Protein AF-A0A8C1SRR8-F1 (afdb_monomer)

InterPro domains:
  IPR006703 AIG1-type guanine nucleotide-binding (G) domain [PF04548] (73-236)
  IPR027417 P-loop containing nucleoside triphosphate hydrolase [G3DSA:3.40.50.300] (35-243)
  IPR027417 P-loop containing nucleoside triphosphate hydrolase [SSF52540] (76-225)
  IPR045058 GTPase GIMA/IAN/Toc [PTHR10903] (74-264)

Solvent-accessible surface area (backbone atoms only — not comparable to full-atom values): 18002 Å² total; per-residue (Å²): 142,79,86,82,81,81,77,79,82,74,79,97,74,78,90,82,69,62,79,73,54,57,60,53,52,46,66,52,58,58,76,72,81,83,83,87,82,80,93,55,58,76,48,32,34,34,40,38,42,43,62,70,94,43,54,56,60,28,37,77,62,74,41,88,85,74,66,64,51,74,62,88,76,23,34,44,31,72,46,74,59,93,69,28,40,40,37,40,27,41,36,60,38,57,91,81,44,55,79,90,43,50,62,58,49,53,56,48,40,46,47,75,34,65,97,24,22,39,36,34,38,42,33,43,70,42,75,48,58,84,54,76,64,55,60,66,58,40,54,49,52,47,50,62,49,54,72,36,33,82,70,50,33,77,34,34,34,42,31,40,42,33,39,81,83,49,42,72,67,40,53,50,49,41,56,60,60,35,40,69,58,29,59,65,27,71,64,42,62,49,77,51,59,75,57,96,83,58,64,66,70,57,62,35,46,55,55,51,51,52,53,49,50,49,26,59,76,50,72,68,50,54,55,74,49,49,68,58,54,56,57,46,53,56,51,50,51,55,49,50,54,54,51,52,51,48,63,68,59,74,75,73,88,68,78,82,84,77,79,79,86,78,84,86,88,82,79,88,82,90,86,89,86,86,86,89,82,89,81,91,82,86,90,81,85,82,87,83,88,84,88,134

Nearest PDB structures (foldseek):
  4m9q-assembly3_C  TM=5.580E-01  e=2.739E-06  Chlamydomonas reinhardtii
  3bb4-assembly1_A  TM=6.182E-01  e=1.165E-05  Arabidopsis thaliana
  4dcu-assembly1_A  TM=4.903E-01  e=2.712E-05  Bacillus subtilis
  1rrf-assembly1_A  TM=4.442E-01  e=1.674E-05  Rattus norvegicus
  4bmx-assembly1_B  TM=3.168E-01  e=2.380E-04  Helicobacter pylori 26695

pLDDT: mean 71.38, std 23.61, range [26.92, 97.69]

Organism: Cyprinus carpio (NCBI:txid7962)

Foldseek 3Di:
DDDDDDDDCDDPDPPPDDDVVVLVVLLVLQPPPPDDDDDAAEAEEEEAAACPPCLVVCLQQVHPPWDWDDDPQKTWTWHADPRHIYIYIYQHHPVPDDPVCLLVRVLNSQSVGPPGGLAYEYEDEDEDQPDQAPLVVLVVSVVSQVSFPLVNLLRYEYEYEYEPPHDPVNVVNNLVSNVVSCVSNVNHYDYHYPDPPDDSVVSSVVVVVSNVVSCVSVVNDHDDGPVSVVVVVVVVVVVVVVVVVCVVVVPPPDPDPPDPDDDDDDDDDDDDDDDDDDDDDDDDDDDDDDDD

Radius of gyration: 34.7 Å; Cα contacts (8 Å, |Δi|>4): 342; chains: 1; bounding box: 96×64×94 Å

Structure (mmCIF, N/CA/C/O backbone):
data_AF-A0A8C1SRR8-F1
#
_entry.id   AF-A0A8C1SRR8-F1
#
loop_
_atom_site.group_PDB
_atom_site.id
_atom_site.type_symbol
_atom_site.label_atom_id
_atom_site.label_alt_id
_atom_site.label_comp_id
_atom_site.label_asym_id
_atom_site.label_entity_id
_atom_site.label_seq_id
_atom_site.pdbx_PDB_ins_code
_atom_site.Cartn_x
_atom_site.Cartn_y
_atom_site.Cartn_z
_atom_site.occupancy
_atom_site.B_iso_or_equiv
_atom_site.auth_seq_id
_atom_site.auth_comp_id
_atom_site.auth_asym_id
_atom_site.auth_atom_id
_atom_site.pdbx_PDB_model_num
ATOM 1 N N . MET A 1 1 ? 10.958 -47.713 1.478 1.00 36.78 1 MET A N 1
ATOM 2 C CA . MET A 1 1 ? 11.525 -46.644 0.619 1.00 36.78 1 MET A CA 1
ATOM 3 C C . MET A 1 1 ? 10.638 -45.409 0.756 1.00 36.78 1 MET A C 1
ATOM 5 O O . MET A 1 1 ? 9.434 -45.584 0.890 1.00 36.78 1 MET A O 1
ATOM 9 N N . LYS A 1 2 ? 11.201 -44.195 0.781 1.00 27.55 2 LYS A N 1
ATOM 10 C CA . LYS A 1 2 ? 10.467 -42.912 0.759 1.00 27.55 2 LYS A CA 1
ATOM 11 C C . LYS A 1 2 ? 11.146 -42.000 -0.278 1.00 27.55 2 LYS A C 1
ATOM 13 O O . LYS A 1 2 ? 12.364 -42.109 -0.400 1.00 27.55 2 LYS A O 1
ATOM 18 N N . PRO A 1 3 ? 10.412 -41.153 -1.022 1.00 35.09 3 PRO A N 1
ATOM 19 C CA . PRO A 1 3 ? 11.016 -40.262 -2.008 1.00 35.09 3 PRO A CA 1
ATOM 20 C C . PRO A 1 3 ? 11.815 -39.142 -1.331 1.00 35.09 3 PRO A C 1
ATOM 22 O O . PRO A 1 3 ? 11.408 -38.599 -0.303 1.00 35.09 3 PRO A O 1
ATOM 25 N N . GLU A 1 4 ? 12.954 -38.801 -1.923 1.00 30.80 4 GLU A N 1
ATOM 26 C CA . GLU A 1 4 ? 13.877 -37.786 -1.424 1.00 30.80 4 GLU A CA 1
ATOM 27 C C . GLU A 1 4 ? 13.478 -36.404 -1.962 1.00 30.80 4 GLU A C 1
ATOM 29 O O . GLU A 1 4 ? 13.614 -36.111 -3.150 1.00 30.80 4 GLU A O 1
ATOM 34 N N . ALA A 1 5 ? 12.924 -35.553 -1.094 1.00 33.19 5 ALA A N 1
ATOM 35 C CA . ALA A 1 5 ? 12.440 -34.234 -1.490 1.00 33.19 5 ALA A CA 1
ATOM 36 C C . ALA A 1 5 ? 13.612 -33.285 -1.798 1.00 33.19 5 ALA A C 1
ATOM 38 O O . ALA A 1 5 ? 14.323 -32.836 -0.895 1.00 33.19 5 ALA A O 1
ATOM 39 N N . GLN A 1 6 ? 13.795 -32.950 -3.078 1.00 31.66 6 GLN A N 1
ATOM 40 C CA . GLN A 1 6 ? 14.830 -32.021 -3.534 1.00 31.66 6 GLN A CA 1
ATOM 41 C C . GLN A 1 6 ? 14.622 -30.627 -2.923 1.00 31.66 6 GLN A C 1
ATOM 43 O O . GLN A 1 6 ? 13.792 -29.844 -3.383 1.00 31.66 6 GLN A O 1
ATOM 48 N N . ARG A 1 7 ? 15.422 -30.284 -1.906 1.00 32.59 7 ARG A N 1
ATOM 49 C CA . ARG A 1 7 ? 15.512 -28.912 -1.387 1.00 32.59 7 ARG A CA 1
ATOM 50 C C . ARG A 1 7 ? 16.041 -27.985 -2.482 1.00 32.59 7 ARG A C 1
ATOM 52 O O . ARG A 1 7 ? 17.232 -28.010 -2.800 1.00 32.59 7 ARG A O 1
ATOM 59 N N . SER A 1 8 ? 15.171 -27.134 -3.017 1.00 31.86 8 SER A N 1
ATOM 60 C CA . SER A 1 8 ? 15.536 -26.041 -3.917 1.00 31.86 8 SER A CA 1
ATOM 61 C C . SER A 1 8 ? 16.489 -25.072 -3.210 1.00 31.86 8 SER A C 1
ATOM 63 O O . SER A 1 8 ? 16.074 -24.294 -2.351 1.00 31.86 8 SER A O 1
ATOM 65 N N . LYS A 1 9 ? 17.778 -25.115 -3.567 1.00 36.78 9 LYS A N 1
ATOM 66 C CA . LYS A 1 9 ? 18.811 -24.199 -3.057 1.00 36.78 9 LYS A CA 1
ATOM 67 C C . LYS A 1 9 ? 18.659 -22.800 -3.673 1.00 36.78 9 LYS A C 1
ATOM 69 O O . LYS A 1 9 ? 19.465 -22.397 -4.509 1.00 36.78 9 LYS A O 1
ATOM 74 N N . LEU A 1 10 ? 17.630 -22.062 -3.262 1.00 36.69 10 LEU A N 1
ATOM 75 C CA . LEU A 1 10 ? 17.565 -20.616 -3.485 1.00 36.69 10 LEU A CA 1
ATOM 76 C C . LEU A 1 10 ? 18.678 -19.932 -2.671 1.00 36.69 10 LEU A C 1
ATOM 78 O O . LEU A 1 10 ? 19.021 -20.359 -1.567 1.00 36.69 10 LEU A O 1
ATOM 82 N N . CYS A 1 11 ? 19.345 -18.953 -3.283 1.00 30.70 11 CYS A N 1
ATOM 83 C CA . CYS A 1 11 ? 20.688 -18.552 -2.869 1.00 30.70 11 CYS A CA 1
ATOM 84 C C . CYS A 1 11 ? 20.672 -17.509 -1.742 1.00 30.70 11 CYS A C 1
ATOM 86 O O . CYS A 1 11 ? 20.319 -16.351 -1.960 1.00 30.70 11 CYS A O 1
ATOM 88 N N . VAL A 1 12 ? 21.138 -17.897 -0.552 1.00 37.38 12 VAL A N 1
ATOM 89 C CA . VAL A 1 12 ? 21.273 -17.015 0.622 1.00 37.38 12 VAL A CA 1
ATOM 90 C C . VAL A 1 12 ? 22.535 -16.139 0.500 1.00 37.38 12 VAL A C 1
ATOM 92 O O . VAL A 1 12 ? 23.473 -16.264 1.280 1.00 37.38 12 VAL A O 1
ATOM 95 N N . SER A 1 13 ? 22.601 -15.282 -0.528 1.00 36.16 13 SER A N 1
ATOM 96 C CA . SER A 1 13 ? 23.763 -14.410 -0.781 1.00 36.16 13 SER A CA 1
ATOM 97 C C . SER A 1 13 ? 23.399 -13.072 -1.446 1.00 36.16 13 SER A C 1
ATOM 99 O O . SER A 1 13 ? 23.768 -12.781 -2.582 1.00 36.16 13 SER A O 1
ATOM 101 N N . CYS A 1 14 ? 22.677 -12.217 -0.713 1.00 36.03 14 CYS A N 1
ATOM 102 C CA . CYS A 1 14 ? 22.443 -10.817 -1.106 1.00 36.03 14 CYS A CA 1
ATOM 103 C C . CYS A 1 14 ? 23.304 -9.796 -0.335 1.00 36.03 14 CYS A C 1
ATOM 105 O O . CYS A 1 14 ? 23.347 -8.632 -0.719 1.00 36.03 14 CYS A O 1
ATOM 107 N N . TYR A 1 15 ? 24.009 -10.208 0.725 1.00 37.16 15 TYR A N 1
ATOM 108 C CA . TYR A 1 15 ? 24.672 -9.293 1.670 1.00 37.16 15 TYR A CA 1
ATOM 109 C C . TYR A 1 15 ? 26.061 -8.770 1.248 1.00 37.16 15 TYR A C 1
ATOM 111 O O . TYR A 1 15 ? 26.638 -7.959 1.968 1.00 37.16 15 TYR A O 1
ATOM 119 N N . GLN A 1 16 ? 26.611 -9.208 0.108 1.00 37.12 16 GLN A N 1
ATOM 120 C CA . GLN A 1 16 ? 27.994 -8.894 -0.305 1.00 37.12 16 GLN A CA 1
ATOM 121 C C . GLN A 1 16 ? 28.139 -8.287 -1.717 1.00 37.12 16 GLN A C 1
ATOM 123 O O . GLN A 1 16 ? 29.260 -8.065 -2.169 1.00 37.12 16 GLN A O 1
ATOM 128 N N . PHE A 1 17 ? 27.043 -7.979 -2.421 1.00 32.16 17 PHE A N 1
ATOM 129 C CA . PHE A 1 17 ? 27.110 -7.430 -3.785 1.00 32.16 17 PHE A CA 1
ATOM 130 C C . PHE A 1 17 ? 27.047 -5.887 -3.835 1.00 32.16 17 PHE A C 1
ATOM 132 O O . PHE A 1 17 ? 26.262 -5.275 -3.107 1.00 32.16 17 PHE A O 1
ATOM 139 N N . PRO A 1 18 ? 27.833 -5.225 -4.713 1.00 35.81 18 PRO A N 1
ATOM 140 C CA . PRO A 1 18 ? 27.839 -3.769 -4.842 1.00 35.81 18 PRO A CA 1
ATOM 141 C C . PRO A 1 18 ? 26.539 -3.223 -5.454 1.00 35.81 18 PRO A C 1
ATOM 143 O O . PRO A 1 18 ? 25.880 -3.871 -6.267 1.00 35.81 18 PRO A O 1
ATOM 146 N N . ARG A 1 19 ? 26.205 -1.977 -5.088 1.00 44.84 19 ARG A N 1
ATOM 147 C CA . ARG A 1 19 ? 24.854 -1.374 -5.155 1.00 44.84 19 ARG A CA 1
ATOM 148 C C . ARG A 1 19 ? 24.089 -1.567 -6.479 1.00 44.84 19 ARG A C 1
ATOM 150 O O . ARG A 1 19 ? 22.895 -1.836 -6.438 1.00 44.84 19 ARG A O 1
ATOM 157 N N . ARG A 1 20 ? 24.753 -1.508 -7.644 1.00 38.59 20 ARG A N 1
ATOM 158 C CA . ARG A 1 20 ? 24.097 -1.694 -8.961 1.00 38.59 20 ARG A CA 1
ATOM 159 C C . ARG A 1 20 ? 23.556 -3.114 -9.193 1.00 38.59 20 ARG A C 1
ATOM 161 O O . ARG A 1 20 ? 22.518 -3.269 -9.829 1.00 38.59 20 ARG A O 1
ATOM 168 N N . ALA A 1 21 ? 24.216 -4.142 -8.659 1.00 38.69 21 ALA A N 1
ATOM 169 C CA . ALA A 1 21 ? 23.858 -5.539 -8.917 1.00 38.69 21 ALA A CA 1
ATOM 170 C C . ALA A 1 21 ? 22.545 -5.970 -8.236 1.00 38.69 21 ALA A C 1
ATOM 172 O O . ALA A 1 21 ? 21.897 -6.909 -8.694 1.00 38.69 21 ALA A O 1
ATOM 173 N N . CYS A 1 22 ? 22.120 -5.286 -7.167 1.00 38.81 22 CYS A N 1
ATOM 174 C CA . CYS A 1 22 ? 20.892 -5.635 -6.450 1.00 38.81 22 CYS A CA 1
ATOM 175 C C . CYS A 1 22 ? 19.631 -5.343 -7.289 1.00 38.81 22 CYS A C 1
ATOM 177 O O . CYS A 1 22 ? 18.713 -6.162 -7.335 1.00 38.81 22 CYS A O 1
ATOM 179 N N . CYS A 1 23 ? 19.627 -4.229 -8.030 1.00 38.88 23 CYS A N 1
ATOM 180 C CA . CYS A 1 23 ? 18.545 -3.875 -8.952 1.00 38.88 23 CYS A CA 1
ATOM 181 C C . CYS A 1 23 ? 18.482 -4.838 -10.151 1.00 38.88 23 CYS A C 1
ATOM 183 O O . CYS A 1 23 ? 17.399 -5.278 -10.535 1.00 38.88 23 CYS A O 1
ATOM 185 N N . GLU A 1 24 ? 19.634 -5.243 -10.703 1.00 37.22 24 GLU A N 1
ATOM 186 C CA . GLU A 1 24 ? 19.676 -6.265 -11.758 1.00 37.22 24 GLU A CA 1
ATOM 187 C C . GLU A 1 24 ? 19.231 -7.653 -11.274 1.00 37.22 24 GLU A C 1
ATOM 189 O O . GLU A 1 24 ? 18.598 -8.382 -12.035 1.00 37.22 24 GLU A O 1
ATOM 194 N N . ALA A 1 25 ? 19.538 -8.035 -10.030 1.00 38.75 25 ALA A N 1
ATOM 195 C CA . ALA A 1 25 ? 19.113 -9.313 -9.459 1.00 38.75 25 ALA A CA 1
ATOM 196 C C . ALA A 1 25 ? 17.584 -9.381 -9.286 1.00 38.75 25 ALA A C 1
ATOM 198 O O . ALA A 1 25 ? 16.956 -10.350 -9.724 1.00 38.75 25 ALA A O 1
ATOM 199 N N . ALA A 1 26 ? 16.969 -8.322 -8.745 1.00 42.19 26 ALA A N 1
ATOM 200 C CA . ALA A 1 26 ? 15.512 -8.196 -8.683 1.00 42.19 26 ALA A CA 1
ATOM 201 C C . ALA A 1 26 ? 14.888 -8.272 -10.092 1.00 42.19 26 ALA A C 1
ATOM 203 O O . ALA A 1 26 ? 14.015 -9.101 -10.348 1.00 42.19 26 ALA A O 1
ATOM 204 N N . ALA A 1 27 ? 15.431 -7.513 -11.052 1.00 38.41 27 ALA A N 1
ATOM 205 C CA . ALA A 1 27 ? 14.965 -7.507 -12.441 1.00 38.41 27 ALA A CA 1
ATOM 206 C C . ALA A 1 27 ? 15.219 -8.819 -13.220 1.00 38.41 27 ALA A C 1
ATOM 208 O O . ALA A 1 27 ? 14.603 -9.032 -14.265 1.00 38.41 27 ALA A O 1
ATOM 209 N N . ARG A 1 28 ? 16.110 -9.706 -12.750 1.00 38.66 28 ARG A N 1
ATOM 210 C CA . ARG A 1 28 ? 16.321 -11.053 -13.322 1.00 38.66 28 ARG A CA 1
ATOM 211 C C . ARG A 1 28 ? 15.287 -12.068 -12.831 1.00 38.66 28 ARG A C 1
ATOM 213 O O . ARG A 1 28 ? 14.903 -12.942 -13.604 1.00 38.66 28 ARG A O 1
ATOM 220 N N . THR A 1 29 ? 14.787 -11.922 -11.604 1.00 39.41 29 THR A N 1
ATOM 221 C CA . THR A 1 29 ? 13.766 -12.821 -11.022 1.00 39.41 29 THR A CA 1
ATOM 222 C C . THR A 1 29 ? 12.458 -12.806 -11.826 1.00 39.41 29 THR A C 1
ATOM 224 O O . THR A 1 29 ? 11.821 -13.845 -11.991 1.00 39.41 29 THR A O 1
ATOM 227 N N . VAL A 1 30 ? 12.120 -11.664 -12.438 1.00 42.12 30 VAL A N 1
ATOM 228 C CA . VAL A 1 30 ? 10.920 -11.477 -13.280 1.00 42.12 30 VAL A CA 1
ATOM 229 C C . VAL A 1 30 ? 10.845 -12.450 -14.475 1.00 42.12 30 VAL A C 1
ATOM 231 O O . VAL A 1 30 ? 9.760 -12.703 -14.990 1.00 42.12 30 VAL A O 1
ATOM 234 N N . ILE A 1 31 ? 11.968 -13.028 -14.920 1.00 38.06 31 ILE A N 1
ATOM 235 C CA . ILE A 1 31 ? 12.037 -13.839 -16.150 1.00 38.06 31 ILE A CA 1
ATOM 236 C C . ILE A 1 31 ? 11.660 -15.322 -15.924 1.00 38.06 31 ILE A C 1
ATOM 238 O O . ILE A 1 31 ? 11.300 -16.006 -16.878 1.00 38.06 31 ILE A O 1
ATOM 242 N N . MET A 1 32 ? 11.691 -15.833 -14.685 1.00 35.09 32 MET A N 1
ATOM 243 C CA . MET A 1 32 ? 11.557 -17.280 -14.402 1.00 35.09 32 MET A CA 1
ATOM 244 C C . MET A 1 32 ? 10.206 -17.728 -13.807 1.00 35.09 32 MET A C 1
ATOM 246 O O . MET A 1 32 ? 10.029 -18.904 -13.496 1.00 35.09 32 MET A O 1
ATOM 250 N N . ALA A 1 33 ? 9.221 -16.835 -13.682 1.00 40.72 33 ALA A N 1
ATOM 251 C CA . ALA A 1 33 ? 7.927 -17.124 -13.048 1.00 40.72 33 ALA A CA 1
ATOM 252 C C . ALA A 1 33 ? 6.844 -17.654 -14.022 1.00 40.72 33 ALA A C 1
ATOM 254 O O . ALA A 1 33 ? 5.719 -17.163 -14.030 1.00 40.72 33 ALA A O 1
ATOM 255 N N . THR A 1 34 ? 7.160 -18.649 -14.864 1.00 43.00 34 THR A N 1
ATOM 256 C CA . THR A 1 34 ? 6.203 -19.236 -15.837 1.00 43.00 34 THR A CA 1
ATOM 257 C C . THR A 1 34 ? 6.122 -20.769 -15.793 1.00 43.00 34 THR A C 1
ATOM 259 O O . THR A 1 34 ? 6.180 -21.435 -16.826 1.00 43.00 34 THR A O 1
ATOM 262 N N . LYS A 1 35 ? 5.950 -21.349 -14.591 1.00 47.88 35 LYS A N 1
ATOM 263 C CA . LYS A 1 35 ? 5.413 -22.718 -14.409 1.00 47.88 35 LYS A CA 1
ATOM 264 C C . LYS A 1 35 ? 4.972 -23.019 -12.966 1.00 47.88 35 LYS A C 1
ATOM 266 O O . LYS A 1 35 ? 5.763 -23.454 -12.136 1.00 47.88 35 LYS A O 1
ATOM 271 N N . SER A 1 36 ? 3.675 -22.886 -12.714 1.00 37.78 36 SER A N 1
ATOM 272 C CA . SER A 1 36 ? 2.920 -23.703 -11.752 1.00 37.78 36 SER A CA 1
ATOM 273 C C . SER A 1 36 ? 1.525 -23.970 -12.339 1.00 37.78 36 SER A C 1
ATOM 275 O O . SER A 1 36 ? 1.129 -23.330 -13.315 1.00 37.78 36 SER A O 1
ATOM 277 N N . SER A 1 37 ? 0.833 -24.999 -11.851 1.00 39.47 37 SER A N 1
ATOM 278 C CA . SER A 1 37 ? -0.281 -25.640 -12.560 1.00 39.47 37 SER A CA 1
ATOM 279 C C . SER A 1 37 ? -1.664 -25.381 -11.952 1.00 39.47 37 SER A C 1
ATOM 281 O O . SER A 1 37 ? -1.795 -25.188 -10.751 1.00 39.47 37 SER A O 1
ATOM 283 N N . GLN A 1 38 ? -2.686 -25.518 -12.807 1.00 39.47 38 GLN A N 1
ATOM 284 C CA . GLN A 1 38 ? -4.101 -25.773 -12.483 1.00 39.47 38 GLN A CA 1
ATOM 285 C C . GLN A 1 38 ? -4.891 -24.681 -11.730 1.00 39.47 38 GLN A C 1
ATOM 287 O O . GLN A 1 38 ? -4.935 -24.628 -10.508 1.00 39.47 38 GLN A O 1
ATOM 292 N N . GLY A 1 39 ? -5.697 -23.942 -12.501 1.00 40.47 39 GLY A N 1
ATOM 293 C CA . GLY A 1 39 ? -7.091 -23.613 -12.157 1.00 40.47 39 GLY A CA 1
ATOM 294 C C . GLY A 1 39 ? -7.363 -22.482 -11.160 1.00 40.47 39 GLY A C 1
ATOM 295 O O . GLY A 1 39 ? -8.374 -21.799 -11.309 1.00 40.47 39 GLY A O 1
ATOM 296 N N . GLY A 1 40 ? -6.496 -22.258 -10.175 1.00 53.94 40 GLY A N 1
ATOM 297 C CA . GLY A 1 40 ? -6.669 -21.185 -9.195 1.00 53.94 40 GLY A CA 1
ATOM 298 C C . GLY A 1 40 ? -6.471 -19.797 -9.811 1.00 53.94 40 GLY A C 1
ATOM 299 O O . GLY A 1 40 ? -5.553 -19.585 -10.604 1.00 53.94 40 GLY A O 1
ATOM 300 N N . SER A 1 41 ? -7.293 -18.824 -9.407 1.00 83.00 41 SER A N 1
ATOM 301 C CA . SER A 1 41 ? -6.943 -17.414 -9.614 1.00 83.00 41 SER A CA 1
ATOM 302 C C . SER A 1 41 ? -5.957 -16.969 -8.531 1.00 83.00 41 SER A C 1
ATOM 304 O O . SER A 1 41 ? -6.077 -17.361 -7.368 1.00 83.00 41 SER A O 1
ATOM 306 N N . GLU A 1 42 ? -4.964 -16.164 -8.906 1.00 90.19 42 GLU A N 1
ATOM 307 C CA . GLU A 1 42 ? -3.995 -15.602 -7.964 1.00 90.19 42 GLU A CA 1
ATOM 308 C C . GLU A 1 42 ? -4.273 -14.114 -7.745 1.00 90.19 42 GLU A C 1
ATOM 310 O O . GLU A 1 42 ? -4.445 -13.354 -8.696 1.00 90.19 42 GLU A O 1
ATOM 315 N N . LEU A 1 43 ? -4.269 -13.686 -6.486 1.00 93.31 43 LEU A N 1
ATOM 316 C CA . LEU A 1 43 ? -4.202 -12.288 -6.084 1.00 93.31 43 LEU A CA 1
ATOM 317 C C . LEU A 1 43 ? -2.793 -11.991 -5.550 1.00 93.31 43 L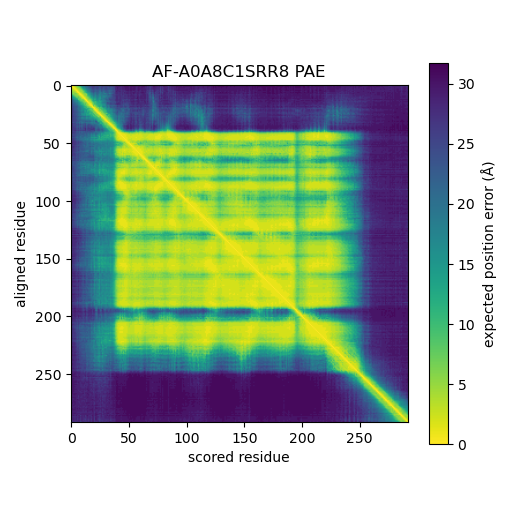EU A C 1
ATOM 319 O O . LEU A 1 43 ? -2.180 -12.810 -4.865 1.00 93.31 43 LEU A O 1
ATOM 323 N N . ARG A 1 44 ? -2.269 -10.813 -5.889 1.00 95.31 44 ARG A N 1
ATOM 324 C CA . ARG A 1 44 ? -0.920 -10.351 -5.549 1.00 95.31 44 ARG A CA 1
ATOM 325 C C . ARG A 1 44 ? -1.029 -8.899 -5.115 1.00 95.31 44 ARG A C 1
ATOM 327 O O . ARG A 1 44 ? -1.533 -8.081 -5.886 1.00 95.31 44 ARG A O 1
ATOM 334 N N . ILE A 1 45 ? -0.606 -8.621 -3.891 1.00 95.75 45 ILE A N 1
ATOM 335 C CA . ILE A 1 45 ? -0.775 -7.340 -3.205 1.00 95.75 45 ILE A CA 1
ATOM 336 C C . ILE A 1 45 ? 0.586 -6.888 -2.676 1.00 95.75 45 ILE A C 1
ATOM 338 O O . ILE A 1 45 ? 1.343 -7.708 -2.157 1.00 95.75 45 ILE A O 1
ATOM 342 N N . VAL A 1 46 ? 0.872 -5.590 -2.759 1.00 94.81 46 VAL A N 1
ATOM 343 C CA . VAL A 1 46 ? 1.969 -4.953 -2.012 1.00 94.81 46 VAL A CA 1
ATOM 344 C C . VAL A 1 46 ? 1.371 -4.018 -0.963 1.00 94.81 46 VAL A C 1
ATOM 346 O O . VAL A 1 46 ? 0.516 -3.196 -1.287 1.00 94.81 46 VAL A O 1
ATOM 349 N N . ILE A 1 47 ? 1.827 -4.131 0.281 1.00 94.75 47 ILE A N 1
ATOM 350 C CA . ILE A 1 47 ? 1.520 -3.196 1.369 1.00 94.75 47 ILE A CA 1
ATOM 351 C C . ILE A 1 47 ? 2.658 -2.177 1.464 1.00 94.75 47 ILE A C 1
ATOM 353 O O . ILE A 1 47 ? 3.830 -2.553 1.461 1.00 94.75 47 ILE A O 1
ATOM 357 N N . LEU A 1 48 ? 2.295 -0.895 1.508 1.00 92.69 48 LEU A N 1
ATOM 358 C CA . LEU A 1 48 ? 3.162 0.284 1.559 1.00 92.69 48 LEU A CA 1
ATOM 359 C C . LEU A 1 48 ? 2.743 1.192 2.724 1.00 92.69 48 LEU A C 1
ATOM 361 O O . LEU A 1 48 ? 1.631 1.072 3.229 1.00 92.69 48 LEU A O 1
ATOM 365 N N . GLY A 1 49 ? 3.599 2.131 3.130 1.00 87.31 49 GLY A N 1
ATOM 366 C CA . GLY A 1 49 ? 3.394 2.884 4.372 1.00 87.31 49 GLY A CA 1
ATOM 367 C C . GLY A 1 49 ? 3.880 2.074 5.575 1.00 87.31 49 GLY A C 1
ATOM 368 O O . GLY A 1 49 ? 4.923 1.433 5.479 1.00 87.31 49 GLY A O 1
ATOM 369 N N . ASN A 1 50 ? 3.164 2.116 6.700 1.00 82.31 50 ASN A N 1
ATOM 370 C CA . ASN A 1 50 ? 3.578 1.483 7.960 1.00 82.31 50 ASN A CA 1
ATOM 371 C C . ASN A 1 50 ? 2.453 0.590 8.525 1.00 82.31 50 ASN A C 1
ATOM 373 O O . ASN A 1 50 ? 1.551 1.079 9.204 1.00 82.31 50 ASN A O 1
ATOM 377 N N . ASP A 1 51 ? 2.500 -0.715 8.229 1.00 80.31 51 ASP A N 1
ATOM 378 C CA . ASP A 1 51 ? 1.574 -1.720 8.779 1.00 80.31 51 ASP A CA 1
ATOM 379 C C . ASP A 1 51 ? 2.062 -2.236 10.143 1.00 80.31 51 ASP A C 1
ATOM 381 O O . ASP A 1 51 ? 2.694 -3.289 10.261 1.00 80.31 51 ASP A O 1
ATOM 385 N N . GLU A 1 52 ? 1.816 -1.456 11.195 1.00 75.12 52 GLU A N 1
ATOM 386 C CA . GLU A 1 52 ? 2.264 -1.809 12.542 1.00 75.12 52 GLU A CA 1
ATOM 387 C C . GLU A 1 52 ? 1.612 -3.107 13.035 1.00 75.12 52 GLU A C 1
ATOM 389 O O . GLU A 1 52 ? 0.406 -3.311 12.923 1.00 75.12 52 GLU A O 1
ATOM 394 N N . GLU A 1 53 ? 2.436 -4.007 13.580 1.00 74.06 53 GLU A N 1
ATOM 395 C CA . GLU A 1 53 ? 2.040 -5.349 14.036 1.00 74.06 53 GLU A CA 1
ATOM 396 C C . GLU A 1 53 ? 1.400 -6.239 12.950 1.00 74.06 53 GLU A C 1
ATOM 398 O O . GLU A 1 53 ? 0.723 -7.222 13.278 1.00 74.06 53 GLU A O 1
ATOM 403 N N . ASN A 1 54 ? 1.625 -5.929 11.666 1.00 80.06 54 ASN A N 1
ATOM 404 C CA . ASN A 1 54 ? 1.106 -6.672 10.515 1.00 80.06 54 ASN A CA 1
ATOM 405 C C . ASN A 1 54 ? -0.443 -6.712 10.484 1.00 80.06 54 ASN A C 1
ATOM 407 O O . ASN A 1 54 ? -1.032 -7.712 10.057 1.00 80.06 54 ASN A O 1
ATOM 411 N N . LYS A 1 55 ? -1.120 -5.669 10.993 1.00 81.75 55 LYS A N 1
ATOM 412 C CA . LYS A 1 55 ? -2.591 -5.572 11.118 1.00 81.75 55 LYS A CA 1
ATOM 413 C C . LYS A 1 55 ? -3.293 -5.724 9.761 1.00 81.75 55 LYS A C 1
ATOM 415 O O . LYS A 1 55 ? -4.264 -6.479 9.648 1.00 81.75 55 LYS A O 1
ATOM 420 N N . VAL A 1 56 ? -2.780 -5.081 8.714 1.00 85.00 56 VAL A N 1
ATOM 421 C CA . VAL A 1 56 ? -3.290 -5.184 7.341 1.00 85.00 56 VAL A CA 1
ATOM 422 C C . VAL A 1 56 ? -2.959 -6.546 6.734 1.00 85.00 56 VAL A C 1
ATOM 424 O O . VAL A 1 56 ? -3.862 -7.164 6.171 1.00 85.00 56 VAL A O 1
ATOM 427 N N . VAL A 1 57 ? -1.736 -7.076 6.888 1.00 85.75 57 VAL A N 1
ATOM 428 C CA . VAL A 1 57 ? -1.404 -8.437 6.403 1.00 85.75 57 VAL A CA 1
ATOM 429 C C . VAL A 1 57 ? -2.345 -9.487 7.017 1.00 85.75 57 VAL A C 1
ATOM 431 O O . VAL A 1 57 ? -2.932 -10.289 6.283 1.00 85.75 57 VAL A O 1
ATOM 434 N N . LYS A 1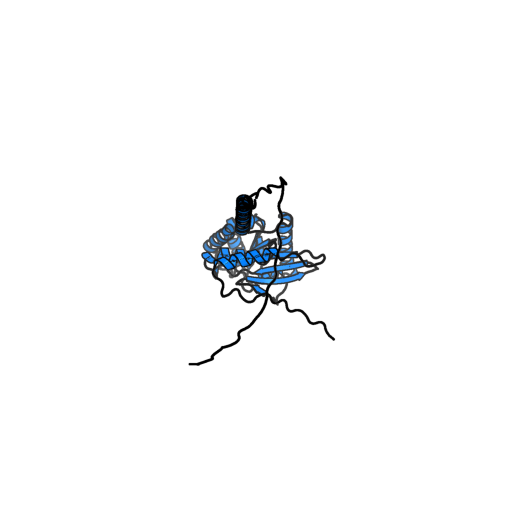 58 ? -2.536 -9.463 8.346 1.00 85.88 58 LYS A N 1
ATOM 435 C CA . LYS A 1 58 ? -3.457 -10.357 9.078 1.00 85.88 58 LYS A CA 1
ATOM 436 C C . LYS A 1 58 ? -4.881 -10.250 8.537 1.00 85.88 58 LYS A C 1
ATOM 438 O O . LYS A 1 58 ? -5.531 -11.274 8.327 1.00 85.88 58 LYS A O 1
ATOM 443 N N . SER A 1 59 ? -5.341 -9.024 8.270 1.00 83.88 59 SER A N 1
ATOM 444 C CA . SER A 1 59 ? -6.688 -8.755 7.764 1.00 83.88 59 SER A CA 1
ATOM 445 C C . SER A 1 59 ? -6.902 -9.245 6.327 1.00 83.88 59 SER A C 1
ATOM 447 O O . SER A 1 59 ? -7.883 -9.930 6.043 1.00 83.88 59 SER A O 1
ATOM 449 N N . VAL A 1 60 ? -5.959 -8.969 5.422 1.00 82.44 60 VAL A N 1
ATOM 450 C CA . VAL A 1 60 ? -6.024 -9.405 4.016 1.00 82.44 60 VAL A CA 1
ATOM 451 C C . VAL A 1 60 ? -5.984 -10.933 3.898 1.00 82.44 60 VAL A C 1
ATOM 453 O O . VAL A 1 60 ? -6.687 -11.507 3.064 1.00 82.44 60 VAL A O 1
ATOM 456 N N . LEU A 1 61 ? -5.185 -11.604 4.733 1.00 83.00 61 LEU A N 1
ATOM 457 C CA . LEU A 1 61 ? -5.024 -13.060 4.699 1.00 83.00 61 LEU A CA 1
ATOM 458 C C . LEU A 1 61 ? -6.013 -13.826 5.594 1.00 83.00 61 LEU A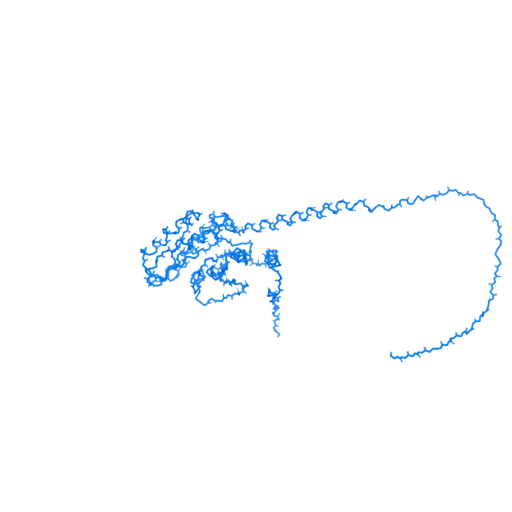 C 1
ATOM 460 O O . LEU A 1 61 ? -6.073 -15.051 5.478 1.00 83.00 61 LEU A O 1
ATOM 464 N N . ASN A 1 62 ? -6.787 -13.141 6.450 1.00 80.25 62 ASN A N 1
ATOM 465 C CA . ASN A 1 62 ? -7.650 -13.745 7.477 1.00 80.25 62 ASN A CA 1
ATOM 466 C C . ASN A 1 62 ? -6.868 -14.779 8.321 1.00 80.25 62 ASN A C 1
ATOM 468 O O . ASN A 1 62 ? -7.262 -15.940 8.444 1.00 80.25 62 ASN A O 1
ATOM 472 N N . CYS A 1 63 ? -5.702 -14.379 8.835 1.00 75.75 63 CYS A N 1
ATOM 473 C CA . CYS A 1 63 ? -4.794 -15.272 9.556 1.00 75.75 63 CYS A CA 1
ATOM 474 C C . CYS A 1 63 ? -3.982 -14.518 10.615 1.00 75.75 63 CYS A C 1
ATOM 476 O O . CYS A 1 63 ? -3.189 -13.642 10.282 1.00 75.75 63 CYS A O 1
ATOM 478 N N . GLU A 1 64 ? -4.133 -14.896 11.886 1.00 70.94 64 GLU A N 1
ATOM 479 C CA . GLU A 1 64 ? -3.390 -14.295 13.005 1.00 70.94 64 GLU A CA 1
ATOM 480 C C . GLU A 1 64 ? -1.941 -14.809 13.084 1.00 70.94 64 GLU A C 1
ATOM 482 O O . GLU A 1 64 ? -1.006 -14.032 13.282 1.00 70.94 64 GLU A O 1
ATOM 487 N N . ASN A 1 65 ? -1.749 -16.116 12.866 1.00 74.38 65 ASN A N 1
ATOM 488 C CA . ASN A 1 65 ? -0.456 -16.803 12.925 1.00 74.38 65 ASN A CA 1
ATOM 489 C C . ASN A 1 65 ? 0.292 -16.711 11.585 1.00 74.38 65 ASN A C 1
ATOM 491 O O . ASN A 1 65 ? 0.436 -17.695 10.859 1.00 74.38 65 ASN A O 1
ATOM 495 N N . LEU A 1 66 ? 0.740 -15.506 11.233 1.00 76.38 66 LEU A N 1
ATOM 496 C CA . LEU A 1 66 ? 1.457 -15.250 9.984 1.00 76.38 66 LEU A CA 1
ATOM 497 C C . LEU A 1 66 ? 2.836 -15.927 9.937 1.00 76.38 66 LEU A C 1
ATOM 499 O O . LEU A 1 66 ? 3.775 -15.513 10.615 1.00 76.38 66 LEU A O 1
ATOM 503 N N . THR A 1 67 ? 3.003 -16.884 9.026 1.00 79.31 67 THR A N 1
ATOM 504 C CA . THR A 1 67 ? 4.320 -17.248 8.484 1.00 79.31 67 THR A CA 1
ATOM 505 C C . THR A 1 67 ? 4.662 -16.344 7.299 1.00 79.31 67 THR A C 1
ATOM 507 O O . THR A 1 67 ? 3.787 -16.040 6.485 1.00 79.31 67 THR A O 1
ATOM 510 N N . GLY A 1 68 ? 5.924 -15.929 7.167 1.00 84.19 68 GLY A N 1
ATOM 511 C CA . GLY A 1 68 ? 6.385 -15.112 6.042 1.00 84.19 68 GLY A CA 1
ATOM 512 C C . GLY A 1 68 ? 7.865 -15.317 5.726 1.00 84.19 68 GLY A C 1
ATOM 513 O O . GLY A 1 68 ? 8.679 -15.528 6.625 1.00 84.19 68 GLY A O 1
ATOM 514 N N . GLU A 1 69 ? 8.212 -15.263 4.442 1.00 86.75 69 GLU A N 1
ATOM 515 C CA . GLU A 1 69 ? 9.586 -15.350 3.944 1.00 86.75 69 GLU A CA 1
ATOM 516 C C . GLU A 1 69 ? 10.187 -13.943 3.837 1.00 86.75 69 GLU A C 1
ATOM 518 O O . GLU A 1 69 ? 9.668 -13.090 3.117 1.00 86.75 69 GLU A O 1
ATOM 523 N N . LYS A 1 70 ? 11.289 -13.674 4.548 1.00 86.25 70 LYS A N 1
ATOM 524 C CA . LYS A 1 70 ? 11.977 -12.377 4.465 1.00 86.25 70 LYS A CA 1
ATOM 525 C C . LYS A 1 70 ? 12.899 -12.323 3.253 1.00 86.25 70 LYS A C 1
ATOM 527 O O . LYS A 1 70 ? 13.846 -13.104 3.164 1.00 86.25 70 LYS A O 1
ATOM 532 N N . VAL A 1 71 ? 12.670 -11.358 2.363 1.00 79.69 71 VAL A N 1
ATOM 533 C CA . VAL A 1 71 ? 13.458 -11.163 1.139 1.00 79.69 71 VAL A CA 1
ATOM 534 C C . VAL A 1 71 ? 13.961 -9.720 1.074 1.00 79.69 71 VAL A C 1
ATOM 536 O O . VAL A 1 71 ? 13.288 -8.808 0.596 1.00 79.69 71 VAL A O 1
ATOM 539 N N . GLY A 1 72 ? 15.176 -9.503 1.583 1.00 81.50 72 GLY A N 1
ATOM 540 C CA . GLY A 1 72 ? 15.707 -8.158 1.816 1.00 81.50 72 GLY A CA 1
ATOM 541 C C . GLY A 1 72 ? 15.109 -7.562 3.089 1.00 81.50 72 GLY A C 1
ATOM 542 O O . GLY A 1 72 ? 15.279 -8.141 4.160 1.00 81.50 72 GLY A O 1
ATOM 543 N N . LEU A 1 73 ? 14.429 -6.417 2.974 1.00 84.75 73 LEU A N 1
ATOM 544 C CA . LEU A 1 73 ? 13.675 -5.814 4.080 1.00 84.75 73 LEU A CA 1
ATOM 545 C C . LEU A 1 73 ? 12.161 -6.082 3.985 1.00 84.75 73 LEU A C 1
ATOM 547 O O . LEU A 1 73 ? 11.448 -5.808 4.945 1.00 84.75 73 LEU A O 1
ATOM 551 N N . CYS A 1 74 ? 11.683 -6.635 2.866 1.00 87.81 74 CYS A N 1
ATOM 552 C CA . CYS A 1 74 ? 10.295 -7.056 2.678 1.00 87.81 74 CYS A CA 1
ATOM 553 C C . CYS A 1 74 ? 10.004 -8.428 3.312 1.00 87.81 74 CYS A C 1
ATOM 555 O O . CYS A 1 74 ? 10.888 -9.293 3.363 1.00 87.81 74 CYS A O 1
ATOM 557 N N . THR A 1 75 ? 8.739 -8.673 3.664 1.00 90.56 75 THR A N 1
ATOM 558 C CA . THR A 1 75 ? 8.219 -10.006 4.017 1.00 90.56 75 THR A CA 1
ATOM 559 C C . THR A 1 75 ? 7.184 -10.464 2.984 1.00 90.56 75 THR A C 1
ATOM 561 O O . THR A 1 75 ? 6.194 -9.778 2.742 1.00 90.56 75 THR A O 1
ATOM 564 N N . LEU A 1 76 ? 7.379 -11.634 2.373 1.00 91.31 76 LEU A N 1
ATOM 565 C CA . LEU A 1 76 ? 6.377 -12.293 1.534 1.00 91.31 76 LEU A CA 1
ATOM 566 C C . LEU A 1 76 ? 5.526 -13.237 2.390 1.00 91.31 76 LEU A C 1
ATOM 568 O O . LEU A 1 76 ? 6.031 -14.205 2.956 1.00 91.31 76 LEU A O 1
ATOM 572 N N . HIS A 1 77 ? 4.222 -12.995 2.417 1.00 91.56 77 HIS A N 1
ATOM 573 C CA . HIS A 1 77 ? 3.218 -13.868 3.015 1.00 91.56 77 HIS A CA 1
ATOM 574 C C . HIS A 1 77 ? 2.337 -14.486 1.927 1.00 91.56 77 HIS A C 1
ATOM 576 O O . HIS A 1 77 ? 2.024 -13.843 0.922 1.00 91.56 77 HIS A O 1
ATOM 582 N N . GLN A 1 78 ? 1.913 -15.734 2.125 1.00 89.56 78 GLN A N 1
ATOM 583 C CA . GLN A 1 78 ? 1.023 -16.441 1.204 1.00 89.56 78 GLN A CA 1
ATOM 584 C C . GLN A 1 78 ? -0.050 -17.209 1.978 1.00 89.56 78 GLN A C 1
ATOM 586 O O . GLN A 1 78 ? 0.225 -17.777 3.032 1.00 89.56 78 GLN A O 1
ATOM 591 N N . SER A 1 79 ? -1.267 -17.221 1.440 1.00 87.31 79 SER A N 1
ATOM 592 C CA . SER A 1 79 ? -2.407 -17.993 1.942 1.00 87.31 79 SER A CA 1
ATOM 593 C C . SER A 1 79 ? -3.256 -18.487 0.768 1.00 87.31 79 SER A C 1
ATOM 595 O O . SER A 1 79 ? -3.162 -17.957 -0.343 1.00 87.31 79 SER A O 1
ATOM 597 N N . GLU A 1 80 ? -4.108 -19.479 1.007 1.00 85.94 80 GLU A N 1
ATOM 598 C CA . GLU A 1 80 ? -5.128 -19.918 0.056 1.00 85.94 80 GLU A CA 1
ATOM 599 C C . GLU A 1 80 ? -6.509 -19.827 0.712 1.00 85.94 80 GLU A C 1
ATOM 601 O O . GLU A 1 80 ? -6.748 -20.403 1.772 1.00 85.94 80 GLU A O 1
ATOM 606 N N . ARG A 1 81 ? -7.431 -19.088 0.085 1.00 75.62 81 ARG A N 1
ATOM 607 C CA . ARG A 1 81 ? -8.797 -18.877 0.582 1.00 75.62 81 ARG A CA 1
ATOM 608 C C . ARG A 1 81 ? -9.788 -19.245 -0.518 1.00 75.62 81 ARG A C 1
ATOM 610 O O . ARG A 1 81 ? -9.878 -18.551 -1.525 1.00 75.62 81 ARG A O 1
ATOM 617 N N . GLY A 1 82 ? -10.520 -20.345 -0.337 1.00 76.31 82 GLY A N 1
ATOM 618 C CA . GLY A 1 82 ? -11.549 -20.797 -1.286 1.00 76.31 82 GLY A CA 1
ATOM 619 C C . GLY A 1 82 ? -11.017 -21.141 -2.684 1.00 76.31 82 GLY A C 1
ATOM 620 O O . GLY A 1 82 ? -11.633 -20.758 -3.673 1.00 76.31 82 GLY A O 1
ATOM 621 N N . GLY A 1 83 ? -9.853 -21.797 -2.785 1.00 82.81 83 GLY A N 1
ATOM 622 C CA . GLY A 1 83 ? -9.208 -22.116 -4.069 1.00 82.81 83 GLY A CA 1
ATOM 623 C C . GLY A 1 83 ? -8.521 -20.926 -4.756 1.00 82.81 83 GLY A C 1
ATOM 624 O O . GLY A 1 83 ? -8.030 -21.049 -5.880 1.00 82.81 83 GLY A O 1
ATOM 625 N N . ARG A 1 84 ? -8.484 -19.758 -4.100 1.00 88.12 84 ARG A N 1
ATOM 626 C CA . ARG A 1 84 ? -7.763 -18.568 -4.555 1.00 88.12 84 ARG A CA 1
ATOM 627 C C . ARG A 1 84 ? -6.470 -18.407 -3.769 1.00 88.12 84 ARG A C 1
ATOM 629 O O . ARG A 1 84 ? -6.503 -18.242 -2.548 1.00 88.12 84 ARG A O 1
ATOM 636 N N . LYS A 1 85 ? -5.337 -18.379 -4.470 1.00 90.88 85 LYS A N 1
ATOM 637 C CA . LYS A 1 85 ? -4.037 -18.065 -3.867 1.00 90.88 85 LYS A CA 1
ATOM 638 C C . LYS A 1 85 ? -3.928 -16.554 -3.663 1.00 90.88 85 LYS A C 1
ATOM 640 O O . LYS A 1 85 ? -4.125 -15.792 -4.606 1.00 90.88 85 LYS A O 1
ATOM 645 N N . ILE A 1 86 ? -3.576 -16.114 -2.460 1.00 92.25 86 ILE A N 1
ATOM 646 C CA . ILE A 1 86 ? -3.332 -14.706 -2.131 1.00 92.25 86 ILE A CA 1
ATOM 647 C C . ILE A 1 86 ? -1.876 -14.571 -1.682 1.00 92.25 86 ILE A C 1
ATOM 649 O O . ILE A 1 86 ? -1.464 -15.199 -0.709 1.00 92.25 86 ILE A O 1
ATOM 653 N N . SER A 1 87 ? -1.096 -13.757 -2.395 1.00 93.12 87 SER A N 1
ATOM 654 C CA . SER A 1 87 ? 0.264 -13.366 -2.007 1.00 93.12 87 SER A CA 1
ATOM 655 C C . SER A 1 87 ? 0.278 -11.898 -1.584 1.00 93.12 87 SER A C 1
ATOM 657 O O . SER A 1 87 ? -0.175 -11.037 -2.339 1.00 93.12 87 SER A O 1
ATOM 659 N N . VAL A 1 88 ? 0.821 -11.611 -0.404 1.00 94.38 88 VAL A N 1
ATOM 660 C CA . VAL A 1 88 ? 0.969 -10.260 0.153 1.00 94.38 88 VAL A CA 1
ATOM 661 C C . VAL A 1 88 ? 2.447 -10.007 0.408 1.00 94.38 88 VAL A C 1
ATOM 663 O O . VAL A 1 88 ? 3.082 -10.757 1.145 1.00 94.38 88 VAL A O 1
ATOM 666 N N . VAL A 1 89 ? 2.997 -8.955 -0.192 1.00 93.69 89 VAL A N 1
ATOM 667 C CA . VAL A 1 89 ? 4.344 -8.465 0.109 1.00 93.69 89 VAL A CA 1
ATOM 668 C C . VAL A 1 89 ? 4.220 -7.270 1.048 1.00 93.69 89 VAL A C 1
ATOM 670 O O . VAL A 1 89 ? 3.755 -6.206 0.646 1.00 93.69 89 VAL A O 1
ATOM 673 N N . GLU A 1 90 ? 4.641 -7.450 2.292 1.00 91.81 90 GLU A N 1
ATOM 674 C CA . GLU A 1 90 ? 4.868 -6.373 3.252 1.00 91.81 90 GLU A CA 1
ATOM 675 C C . GLU A 1 90 ? 6.171 -5.655 2.867 1.00 91.81 90 GLU A C 1
ATOM 677 O O . GLU A 1 90 ? 7.243 -6.266 2.903 1.00 91.81 90 GLU A O 1
ATOM 682 N N . ALA A 1 91 ? 6.101 -4.381 2.473 1.00 89.38 91 ALA A N 1
ATOM 683 C CA . ALA A 1 91 ? 7.281 -3.520 2.416 1.00 89.38 91 ALA A CA 1
ATOM 684 C C . ALA A 1 91 ? 7.550 -2.921 3.812 1.00 89.38 91 ALA A C 1
ATOM 686 O O . ALA A 1 91 ? 6.602 -2.672 4.557 1.00 89.38 91 ALA A O 1
ATOM 687 N N . PRO A 1 92 ? 8.814 -2.658 4.189 1.00 85.31 92 PRO A N 1
ATOM 688 C CA . PRO A 1 92 ? 9.126 -2.060 5.482 1.00 85.31 92 PRO A CA 1
ATOM 689 C C . PRO A 1 92 ? 8.629 -0.611 5.579 1.00 85.31 92 PRO A C 1
ATOM 691 O O . PRO A 1 92 ? 8.656 0.139 4.599 1.00 85.31 92 PRO A O 1
ATOM 694 N N . GLY A 1 93 ? 8.275 -0.218 6.806 1.00 83.56 93 GLY A N 1
ATOM 695 C CA . GLY A 1 93 ? 7.843 1.132 7.166 1.00 83.56 93 GLY A CA 1
ATOM 696 C C . GLY A 1 93 ? 8.740 2.238 6.605 1.00 83.56 93 GLY A C 1
ATOM 697 O O . GLY A 1 93 ? 9.965 2.203 6.760 1.00 83.56 93 GLY A O 1
ATOM 698 N N . TRP A 1 94 ? 8.133 3.229 5.947 1.00 83.06 94 TRP A N 1
ATOM 699 C CA . TRP A 1 94 ? 8.846 4.374 5.364 1.00 83.06 94 TRP A CA 1
ATOM 700 C C . TRP A 1 94 ? 9.533 5.258 6.416 1.00 83.06 94 TRP A C 1
ATOM 702 O O . TRP A 1 94 ? 10.572 5.841 6.124 1.00 83.06 94 TRP A O 1
ATOM 712 N N . ASP A 1 95 ? 9.019 5.272 7.648 1.00 76.19 95 ASP A N 1
ATOM 713 C CA . ASP A 1 95 ? 9.647 5.817 8.862 1.00 76.19 95 ASP A CA 1
ATOM 714 C C . ASP A 1 95 ? 11.033 5.208 9.151 1.00 76.19 95 ASP A C 1
ATOM 716 O O . ASP A 1 95 ? 11.919 5.867 9.694 1.00 76.19 95 ASP A O 1
ATOM 720 N N . ARG A 1 96 ? 11.241 3.948 8.749 1.00 75.62 96 ARG A N 1
ATOM 721 C CA . ARG A 1 96 ? 12.464 3.158 8.992 1.00 75.62 96 ARG A CA 1
ATOM 722 C C . ARG A 1 96 ? 13.455 3.248 7.834 1.00 75.62 96 ARG A C 1
ATOM 724 O O . ARG A 1 96 ? 14.531 2.649 7.890 1.00 75.62 96 ARG A O 1
ATOM 731 N N . LEU A 1 97 ? 13.101 3.971 6.772 1.00 78.38 97 LEU A N 1
ATOM 732 C CA . LEU A 1 97 ? 13.901 4.131 5.567 1.00 78.38 97 LEU A CA 1
ATOM 733 C C . LEU A 1 97 ? 14.382 5.572 5.406 1.00 78.38 97 LEU A C 1
ATOM 735 O O . LEU A 1 97 ? 13.714 6.544 5.739 1.00 78.38 97 LEU A O 1
ATOM 739 N N . ARG A 1 98 ? 15.561 5.718 4.800 1.00 77.31 98 ARG A N 1
ATOM 740 C CA . ARG A 1 98 ? 15.993 7.011 4.267 1.00 77.31 98 ARG A CA 1
ATOM 741 C C . ARG A 1 98 ? 15.244 7.297 2.958 1.00 77.31 98 ARG A C 1
ATOM 743 O O . ARG A 1 98 ? 15.065 6.348 2.190 1.00 77.31 98 ARG A O 1
ATOM 750 N N . PRO A 1 99 ? 14.923 8.561 2.616 1.00 71.88 99 PRO A N 1
ATOM 751 C CA . PRO A 1 99 ? 14.274 8.901 1.345 1.00 71.88 99 PRO A CA 1
ATOM 752 C C . PRO A 1 99 ? 14.994 8.340 0.108 1.00 71.88 99 PRO A C 1
ATOM 754 O O . PRO A 1 99 ? 14.345 7.851 -0.813 1.00 71.88 99 PRO A O 1
ATOM 757 N N . ASP A 1 100 ? 16.335 8.299 0.127 1.00 75.06 100 ASP A N 1
ATOM 758 C CA . ASP A 1 100 ? 17.155 7.698 -0.938 1.00 75.06 100 ASP A CA 1
ATOM 759 C C . ASP A 1 100 ? 16.915 6.189 -1.160 1.00 75.06 100 ASP A C 1
ATOM 761 O O . ASP A 1 100 ? 17.199 5.680 -2.242 1.00 75.06 100 ASP A O 1
ATOM 765 N N . ARG A 1 101 ? 16.345 5.478 -0.178 1.00 80.50 101 ARG A N 1
ATOM 766 C CA . ARG A 1 101 ? 16.073 4.031 -0.229 1.00 80.50 101 ARG A CA 1
ATOM 767 C C . ARG A 1 101 ? 14.613 3.665 -0.445 1.00 80.50 101 ARG A C 1
ATOM 769 O O . ARG A 1 101 ? 14.347 2.539 -0.854 1.00 80.50 101 ARG A O 1
ATOM 776 N N . ILE A 1 102 ? 13.673 4.580 -0.207 1.00 79.19 102 ILE A N 1
ATOM 777 C CA . ILE A 1 102 ? 12.236 4.292 -0.340 1.00 79.19 102 ILE A CA 1
ATOM 778 C C . ILE A 1 102 ? 11.905 3.865 -1.779 1.00 79.19 102 ILE A C 1
ATOM 780 O O . ILE A 1 102 ? 11.258 2.839 -1.978 1.00 79.19 102 ILE A O 1
ATOM 784 N N . LYS A 1 103 ? 12.455 4.548 -2.796 1.00 77.56 103 LYS A N 1
ATOM 785 C CA . LYS A 1 103 ? 12.285 4.132 -4.201 1.00 77.56 103 LYS A CA 1
ATOM 786 C C . LYS A 1 103 ? 12.886 2.745 -4.487 1.00 77.56 103 LYS A C 1
ATOM 788 O O . LYS A 1 103 ? 12.250 1.951 -5.175 1.00 77.56 103 LYS A O 1
ATOM 793 N N . GLU A 1 104 ? 14.076 2.434 -3.964 1.00 80.06 104 GLU A N 1
ATOM 794 C CA . GLU A 1 104 ? 14.708 1.115 -4.151 1.00 80.06 104 GLU A CA 1
ATOM 795 C C . GLU A 1 104 ? 13.875 -0.015 -3.525 1.00 80.06 104 GLU A C 1
ATOM 797 O O . GLU A 1 104 ? 13.688 -1.062 -4.145 1.00 80.06 104 GLU A O 1
ATOM 802 N N . GLU A 1 105 ? 13.362 0.192 -2.310 1.00 80.25 105 GLU A N 1
ATOM 803 C CA . GLU A 1 105 ? 12.633 -0.838 -1.566 1.00 80.25 105 GLU A CA 1
ATOM 804 C C . GLU A 1 105 ? 11.225 -1.081 -2.122 1.00 80.25 105 GLU A C 1
ATOM 806 O O . GLU A 1 105 ? 10.795 -2.229 -2.185 1.00 80.25 105 GLU A O 1
ATOM 811 N N . ILE A 1 106 ? 10.525 -0.054 -2.616 1.00 76.06 106 ILE A N 1
ATOM 812 C CA . ILE A 1 106 ? 9.225 -0.270 -3.271 1.00 76.06 106 ILE A CA 1
ATOM 813 C C . ILE A 1 106 ? 9.401 -0.946 -4.643 1.00 76.06 106 ILE A C 1
ATOM 815 O O . ILE A 1 106 ? 8.615 -1.813 -5.021 1.00 76.06 106 ILE A O 1
ATOM 819 N N . ILE A 1 107 ? 10.464 -0.622 -5.392 1.00 80.31 107 ILE A N 1
ATOM 820 C CA . ILE A 1 107 ? 10.801 -1.371 -6.616 1.00 80.31 107 ILE A CA 1
ATOM 821 C C . ILE A 1 107 ? 11.123 -2.835 -6.270 1.00 80.31 107 ILE A C 1
ATOM 823 O O . ILE A 1 107 ? 10.712 -3.739 -7.003 1.00 80.31 107 ILE A O 1
ATOM 827 N N . ARG A 1 108 ? 11.799 -3.092 -5.140 1.00 83.25 108 ARG A N 1
ATOM 828 C CA . ARG A 1 108 ? 12.044 -4.445 -4.618 1.00 83.25 108 ARG A CA 1
ATOM 829 C C . ARG A 1 108 ? 10.736 -5.159 -4.264 1.00 83.25 108 ARG A C 1
ATOM 831 O O . ARG A 1 108 ? 10.525 -6.242 -4.799 1.00 83.25 108 ARG A O 1
ATOM 838 N N . SER A 1 109 ? 9.844 -4.570 -3.464 1.00 86.06 109 SER A N 1
ATOM 839 C CA . SER A 1 109 ? 8.584 -5.210 -3.044 1.00 86.06 109 SER A CA 1
ATOM 840 C C . SER A 1 109 ? 7.681 -5.566 -4.233 1.00 86.06 109 SER A C 1
ATOM 842 O O . SER A 1 109 ? 7.182 -6.689 -4.332 1.00 86.06 109 SER A O 1
ATOM 844 N N . VAL A 1 110 ? 7.570 -4.664 -5.212 1.00 86.38 110 VAL A N 1
ATOM 845 C CA . VAL A 1 110 ? 6.851 -4.899 -6.475 1.00 86.38 110 VAL A CA 1
ATOM 846 C C . VAL A 1 110 ? 7.523 -5.985 -7.335 1.00 86.38 110 VAL A C 1
ATOM 848 O O . VAL A 1 110 ? 6.837 -6.736 -8.027 1.00 86.38 110 VAL A O 1
ATOM 851 N N . SER A 1 111 ? 8.848 -6.147 -7.253 1.00 82.69 111 SER A N 1
ATOM 852 C CA . SER A 1 111 ? 9.576 -7.222 -7.954 1.00 82.69 111 SER A CA 1
ATOM 853 C C . SER A 1 111 ? 9.395 -8.613 -7.325 1.00 82.69 111 SER A C 1
ATOM 855 O O . SER A 1 111 ? 9.656 -9.610 -7.996 1.00 82.69 111 SER A O 1
ATOM 857 N N . LEU A 1 112 ? 8.943 -8.709 -6.065 1.00 85.88 112 LEU A N 1
ATOM 858 C CA . LEU A 1 112 ? 8.712 -9.986 -5.366 1.00 85.88 112 LEU A CA 1
ATOM 859 C C . LEU A 1 112 ? 7.392 -10.675 -5.750 1.00 85.88 112 LEU A C 1
ATOM 861 O O . LEU A 1 112 ? 7.165 -11.821 -5.370 1.00 85.88 112 LEU A O 1
ATOM 865 N N . CYS A 1 113 ? 6.525 -10.008 -6.514 1.00 86.69 113 CYS A N 1
ATOM 866 C CA . CYS A 1 113 ? 5.213 -10.521 -6.907 1.00 86.69 113 CYS A CA 1
ATOM 867 C C . CYS A 1 113 ? 5.016 -10.548 -8.442 1.00 86.69 113 CYS A C 1
ATOM 869 O O . CYS A 1 113 ? 4.057 -9.957 -8.950 1.00 86.69 113 CYS A O 1
ATOM 871 N N . PRO A 1 114 ? 5.901 -11.226 -9.207 1.00 85.56 114 PRO A N 1
ATOM 872 C CA . PRO A 1 114 ? 5.852 -11.245 -10.668 1.00 85.56 114 PRO A CA 1
ATOM 873 C C . PRO A 1 114 ? 4.530 -11.832 -11.205 1.00 85.56 114 PRO A C 1
ATOM 875 O O . PRO A 1 114 ? 3.969 -12.739 -10.593 1.00 85.56 114 PRO A O 1
ATOM 878 N N . PRO A 1 115 ? 4.033 -11.352 -12.360 1.00 88.19 115 PRO A N 1
ATOM 879 C CA . PRO A 1 115 ? 4.627 -10.318 -13.219 1.00 88.19 115 PRO A CA 1
ATOM 880 C C . PRO A 1 115 ? 4.421 -8.866 -12.718 1.00 88.19 115 PRO A C 1
ATOM 882 O O . PRO A 1 115 ? 4.906 -7.932 -13.353 1.00 88.19 115 PRO A O 1
ATOM 885 N N . GLY A 1 116 ? 3.739 -8.693 -11.582 1.00 91.25 116 GLY A N 1
ATOM 886 C CA . GLY A 1 116 ? 3.509 -7.448 -10.834 1.00 91.25 116 GLY A CA 1
ATOM 887 C C . GLY A 1 116 ? 2.279 -7.595 -9.916 1.00 91.25 116 GLY A C 1
ATOM 888 O O . GLY A 1 116 ? 1.477 -8.514 -10.131 1.00 91.25 116 GLY A O 1
ATOM 889 N N . PRO A 1 117 ? 2.085 -6.743 -8.895 1.00 95.31 117 PRO A N 1
ATOM 890 C CA . PRO A 1 117 ? 0.910 -6.799 -8.031 1.00 95.31 117 PRO A CA 1
ATOM 891 C C . PRO A 1 117 ? -0.323 -6.257 -8.755 1.00 95.31 117 PRO A C 1
ATOM 893 O O . PRO A 1 117 ? -0.234 -5.307 -9.530 1.00 95.31 117 PRO A O 1
ATOM 896 N N . HIS A 1 118 ? -1.490 -6.832 -8.479 1.00 95.88 118 HIS A N 1
ATOM 897 C CA . HIS A 1 118 ? -2.751 -6.321 -9.020 1.00 95.88 118 HIS A CA 1
ATOM 898 C C . HIS A 1 118 ? -3.236 -5.085 -8.235 1.00 95.88 118 HIS A C 1
ATOM 900 O O . HIS A 1 118 ? -3.860 -4.197 -8.813 1.00 95.88 118 HIS A O 1
ATOM 906 N N . ALA A 1 119 ? -2.899 -5.014 -6.939 1.00 96.56 119 ALA A N 1
ATOM 907 C CA . ALA A 1 119 ? -3.265 -3.933 -6.027 1.00 96.56 119 ALA A CA 1
ATOM 908 C C . ALA A 1 119 ? -2.099 -3.516 -5.112 1.00 96.56 119 ALA A C 1
ATOM 910 O O . ALA A 1 119 ? -1.279 -4.347 -4.709 1.00 96.56 119 ALA A O 1
ATOM 911 N N . LEU A 1 120 ? -2.067 -2.237 -4.742 1.00 95.88 120 LEU A N 1
ATOM 912 C CA . LEU A 1 120 ? -1.199 -1.673 -3.712 1.00 95.88 120 LEU A CA 1
ATOM 913 C C . LEU A 1 120 ? -2.065 -1.089 -2.592 1.00 95.88 120 LEU A C 1
ATOM 915 O O . LEU A 1 120 ? -3.069 -0.425 -2.854 1.00 95.88 120 LEU A O 1
ATOM 919 N N . LEU A 1 121 ? -1.675 -1.342 -1.348 1.00 96.50 121 LEU A N 1
ATOM 920 C CA . LEU A 1 121 ? -2.362 -0.860 -0.153 1.00 96.50 121 LEU A CA 1
ATOM 921 C C . LEU A 1 121 ? -1.462 0.160 0.542 1.00 96.50 121 LEU A C 1
ATOM 923 O O . LEU A 1 121 ? -0.419 -0.214 1.074 1.00 96.50 121 LEU A O 1
ATOM 927 N N . LEU A 1 122 ? -1.842 1.437 0.510 1.00 95.56 122 LEU A N 1
ATOM 928 C CA . LEU A 1 122 ? -1.119 2.511 1.194 1.00 95.56 122 LEU A CA 1
ATOM 929 C C . LEU A 1 122 ? -1.674 2.671 2.611 1.00 95.56 122 LEU A C 1
ATOM 931 O O . LEU A 1 122 ? -2.795 3.146 2.777 1.00 95.56 122 LEU A O 1
ATOM 935 N N . VAL A 1 123 ? -0.903 2.260 3.615 1.00 94.12 123 VAL A N 1
ATOM 936 C CA . VAL A 1 123 ? -1.324 2.221 5.019 1.00 94.12 123 VAL A CA 1
ATOM 937 C C . VAL A 1 123 ? -0.974 3.520 5.736 1.00 94.12 123 VAL A C 1
ATOM 939 O O . VAL A 1 123 ? 0.198 3.870 5.884 1.00 94.12 123 VAL A O 1
ATOM 942 N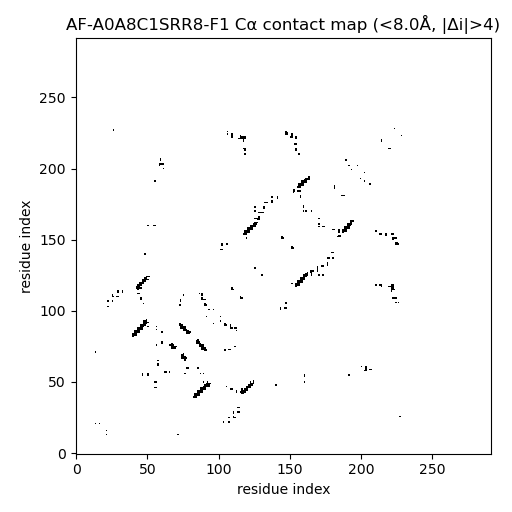 N . ILE A 1 124 ? -2.019 4.189 6.214 1.00 92.75 124 ILE A N 1
ATOM 943 C CA . ILE A 1 124 ? -1.993 5.336 7.118 1.00 92.75 124 ILE A CA 1
ATOM 944 C C . ILE A 1 124 ? -2.454 4.818 8.492 1.00 92.75 124 ILE A C 1
ATOM 946 O O . ILE A 1 124 ? -3.626 4.452 8.625 1.00 92.75 124 ILE A O 1
ATOM 950 N N . PRO A 1 125 ? -1.579 4.731 9.507 1.00 90.56 125 PRO A N 1
ATOM 951 C CA . PRO A 1 125 ? -2.001 4.366 10.854 1.00 90.56 125 PRO A CA 1
ATOM 952 C C . PRO A 1 125 ? -2.822 5.494 11.499 1.00 90.56 125 PRO A C 1
ATOM 954 O O . PRO A 1 125 ? -2.592 6.670 11.227 1.00 90.56 125 PRO A O 1
ATOM 957 N N . VAL A 1 126 ? -3.758 5.123 12.372 1.00 90.81 126 VAL A N 1
ATOM 958 C CA . VAL A 1 126 ? -4.498 6.025 13.267 1.00 90.81 126 VAL A CA 1
ATOM 959 C C . VAL A 1 126 ? -4.553 5.343 14.634 1.00 90.81 126 VAL A C 1
ATOM 961 O O . VAL A 1 126 ? -5.231 4.330 14.800 1.00 90.81 126 VAL A O 1
ATOM 964 N N . LYS A 1 127 ? -3.789 5.851 15.596 1.00 87.62 127 LYS A N 1
ATOM 965 C CA . LYS A 1 127 ? -3.384 5.140 16.817 1.00 87.62 127 LYS A CA 1
ATOM 966 C C . LYS A 1 127 ? -4.107 5.617 18.067 1.00 87.62 127 LYS A C 1
ATOM 968 O O . LYS A 1 127 ? -4.364 4.823 18.966 1.00 87.62 127 LYS A O 1
ATOM 973 N N . THR A 1 128 ? -4.419 6.914 18.164 1.00 84.75 128 THR A N 1
ATOM 974 C CA . THR A 1 128 ? -5.088 7.471 19.358 1.00 84.75 128 THR A CA 1
ATOM 975 C C . THR A 1 128 ? -6.251 8.408 19.010 1.00 84.75 128 THR A C 1
ATOM 977 O O . THR A 1 128 ? -6.185 9.103 17.996 1.00 84.75 128 THR A O 1
ATOM 980 N N . PRO A 1 129 ? -7.300 8.506 19.856 1.00 78.31 129 PRO A N 1
ATOM 981 C CA . PRO A 1 129 ? -8.404 9.462 19.670 1.00 78.31 129 PRO A CA 1
ATOM 982 C C . PRO A 1 129 ? -7.949 10.927 19.561 1.00 78.31 129 PRO A C 1
ATOM 984 O O . PRO A 1 129 ? -8.590 11.743 18.906 1.00 78.31 129 PRO A O 1
ATOM 987 N N . SER A 1 130 ? -6.821 11.262 20.192 1.00 81.56 130 SER A N 1
ATOM 988 C CA . SER A 1 130 ? -6.222 12.601 20.225 1.00 81.56 130 SER A CA 1
ATOM 989 C C . SER A 1 130 ? -5.157 12.848 19.148 1.00 81.56 130 SER A C 1
ATOM 991 O O . SER A 1 130 ? -4.471 13.866 19.205 1.00 81.56 130 SER A O 1
ATOM 993 N N . GLU A 1 131 ? -4.962 11.929 18.202 1.00 82.50 131 GLU A N 1
ATOM 994 C CA . GLU A 1 131 ? -3.946 12.072 17.157 1.00 82.50 131 GLU A CA 1
ATOM 995 C C . GLU A 1 131 ? -4.408 13.052 16.071 1.00 82.50 131 GLU A C 1
ATOM 997 O O . GLU A 1 131 ? -5.449 12.864 15.438 1.00 82.50 131 GLU A O 1
ATOM 1002 N N . GLU A 1 132 ? -3.632 14.115 15.854 1.00 87.00 132 GLU A N 1
ATOM 1003 C CA . GLU A 1 132 ? -3.852 15.042 14.744 1.00 87.00 132 GLU A CA 1
ATOM 1004 C C . GLU A 1 132 ? -3.057 14.579 13.512 1.00 87.00 132 GLU A C 1
ATOM 1006 O O . GLU A 1 132 ? -1.860 14.302 13.627 1.00 87.00 132 GLU A O 1
ATOM 1011 N N . PRO A 1 133 ? -3.681 14.504 12.322 1.00 84.62 133 PRO A N 1
ATOM 1012 C CA . PRO A 1 133 ? -3.066 13.899 11.148 1.00 84.62 133 PRO A CA 1
ATOM 1013 C C . PRO A 1 133 ? -1.910 14.743 10.601 1.00 84.62 133 PRO A C 1
ATOM 1015 O O . PRO A 1 133 ? -2.101 15.857 10.104 1.00 84.62 133 PRO A O 1
ATOM 1018 N N . SER A 1 134 ? -0.708 14.171 10.615 1.00 88.56 134 SER A N 1
ATOM 1019 C CA . SER A 1 134 ? 0.518 14.814 10.142 1.00 88.56 134 SER A CA 1
ATOM 1020 C C . SER A 1 134 ? 0.475 15.112 8.637 1.00 88.56 134 SER A C 1
ATOM 1022 O O . SER A 1 134 ? 0.723 14.260 7.783 1.00 88.56 134 SER A O 1
ATOM 1024 N N . VAL A 1 135 ? 0.217 16.379 8.297 1.00 87.50 135 VAL A N 1
ATOM 1025 C CA . VAL A 1 135 ? 0.264 16.896 6.915 1.00 87.50 135 VAL A CA 1
ATOM 1026 C C . VAL A 1 135 ? 1.644 16.661 6.273 1.00 87.50 135 VAL A C 1
ATOM 1028 O O . VAL A 1 135 ? 1.749 16.496 5.057 1.00 87.50 135 VAL A O 1
ATOM 1031 N N . GLY A 1 136 ? 2.713 16.598 7.077 1.00 87.75 136 GLY A N 1
ATOM 1032 C CA . GLY A 1 136 ? 4.054 16.228 6.618 1.00 87.75 136 GLY A CA 1
ATOM 1033 C C . GLY A 1 136 ? 4.126 14.787 6.107 1.00 87.75 136 GLY A C 1
ATOM 1034 O O . GLY A 1 136 ? 4.627 14.555 5.008 1.00 87.75 136 GLY A O 1
ATOM 1035 N N . GLU A 1 137 ? 3.568 13.832 6.854 1.00 88.31 137 GLU A N 1
ATOM 1036 C CA . GLU A 1 137 ? 3.517 12.416 6.464 1.00 88.31 137 GLU A CA 1
ATOM 1037 C C . GLU A 1 137 ? 2.581 12.162 5.279 1.00 88.31 137 GLU A C 1
ATOM 1039 O O . GLU A 1 137 ? 2.914 11.347 4.417 1.00 88.31 137 GLU A O 1
ATOM 1044 N N . MET A 1 138 ? 1.470 12.899 5.167 1.00 91.62 138 MET A N 1
ATOM 1045 C CA . MET A 1 138 ? 0.596 12.848 3.987 1.00 91.62 138 MET A CA 1
ATOM 1046 C C . MET A 1 138 ? 1.342 13.306 2.724 1.00 91.62 138 MET A C 1
ATOM 1048 O O . MET A 1 138 ? 1.427 12.557 1.751 1.00 91.62 138 MET A O 1
ATOM 1052 N N . ASN A 1 139 ? 1.965 14.492 2.743 1.00 91.44 139 ASN A N 1
ATOM 1053 C CA . ASN A 1 139 ? 2.733 14.994 1.593 1.00 91.44 139 ASN A CA 1
ATOM 1054 C C . ASN A 1 139 ? 3.942 14.088 1.261 1.00 91.44 139 ASN A C 1
ATOM 1056 O O . ASN A 1 139 ? 4.249 13.875 0.088 1.00 91.44 139 ASN A O 1
ATOM 1060 N N . ALA A 1 140 ? 4.619 13.524 2.270 1.00 90.06 140 ALA A N 1
ATOM 1061 C CA . ALA A 1 140 ? 5.701 12.562 2.055 1.00 90.06 140 ALA A CA 1
ATOM 1062 C C . ALA A 1 140 ? 5.187 11.262 1.413 1.00 90.06 140 ALA A C 1
ATOM 1064 O O . ALA A 1 140 ? 5.802 10.755 0.477 1.00 90.06 140 ALA A O 1
ATOM 1065 N N . SER A 1 141 ? 4.036 10.756 1.859 1.00 91.12 141 SER A N 1
ATOM 1066 C CA . SER A 1 141 ? 3.398 9.561 1.297 1.00 91.12 141 SER A CA 1
ATOM 1067 C C . SER A 1 141 ? 2.974 9.764 -0.157 1.00 91.12 141 SER A C 1
ATOM 1069 O O . SER A 1 141 ? 3.243 8.910 -1.002 1.00 91.12 141 SER A O 1
ATOM 1071 N N . GLU A 1 142 ? 2.389 10.922 -0.470 1.00 92.81 142 GLU A N 1
ATOM 1072 C CA . GLU A 1 142 ? 2.065 11.337 -1.837 1.00 92.81 142 GLU A CA 1
ATOM 1073 C C . GLU A 1 142 ? 3.322 11.338 -2.728 1.00 92.81 142 GLU A C 1
ATOM 1075 O O . GLU A 1 142 ? 3.357 10.693 -3.779 1.00 92.81 142 GLU A O 1
ATOM 1080 N N . MET A 1 143 ? 4.399 11.983 -2.263 1.00 90.69 143 MET A N 1
ATOM 1081 C CA . MET A 1 143 ? 5.689 12.031 -2.955 1.00 90.69 143 MET A CA 1
ATOM 1082 C C . MET A 1 143 ? 6.274 10.629 -3.191 1.00 90.69 143 MET A C 1
ATOM 1084 O O . MET A 1 143 ? 6.712 10.331 -4.303 1.00 90.69 143 MET A O 1
ATOM 1088 N N . HIS A 1 144 ? 6.271 9.749 -2.183 1.00 88.88 144 HIS A N 1
ATOM 1089 C CA . HIS A 1 144 ? 6.814 8.391 -2.304 1.00 88.88 144 HIS A CA 1
ATOM 1090 C C . HIS A 1 144 ? 6.064 7.539 -3.333 1.00 88.88 144 HIS A C 1
ATOM 1092 O O . HIS A 1 144 ? 6.694 6.744 -4.032 1.00 88.88 144 HIS A O 1
ATOM 1098 N N . MET A 1 145 ? 4.752 7.738 -3.484 1.00 90.50 145 MET A N 1
ATOM 1099 C CA . MET A 1 145 ? 3.964 7.083 -4.530 1.00 90.50 145 MET A CA 1
ATOM 1100 C C . MET A 1 145 ? 4.280 7.654 -5.921 1.00 90.50 145 MET A C 1
ATOM 1102 O O . MET A 1 145 ? 4.538 6.881 -6.850 1.00 90.50 145 MET A O 1
ATOM 1106 N N . ARG A 1 146 ? 4.376 8.986 -6.073 1.00 90.00 146 ARG A N 1
ATOM 1107 C CA . ARG A 1 146 ? 4.766 9.626 -7.350 1.00 90.00 146 ARG A CA 1
ATOM 1108 C C . ARG A 1 146 ? 6.144 9.170 -7.861 1.00 90.00 146 ARG A C 1
ATOM 1110 O O . ARG A 1 146 ? 6.332 9.048 -9.069 1.00 90.00 146 ARG A O 1
ATOM 1117 N N . LEU A 1 147 ? 7.089 8.816 -6.976 1.00 83.81 147 LEU A N 1
ATOM 1118 C CA . LEU A 1 147 ? 8.404 8.253 -7.357 1.00 83.81 147 LEU A CA 1
ATOM 1119 C C . LEU A 1 147 ? 8.334 6.927 -8.145 1.00 83.81 147 LEU A C 1
ATOM 1121 O O . LEU A 1 147 ? 9.346 6.516 -8.731 1.00 83.81 147 LEU A O 1
ATOM 1125 N N . LEU A 1 148 ? 7.182 6.248 -8.137 1.00 82.06 148 LEU A N 1
ATOM 1126 C CA . LEU A 1 148 ? 6.961 4.954 -8.781 1.00 82.06 148 LEU A CA 1
ATOM 1127 C C . LEU A 1 148 ? 6.493 5.123 -10.226 1.00 82.06 148 LEU A C 1
ATOM 1129 O O . LEU A 1 148 ? 7.096 4.537 -11.120 1.00 82.06 148 LEU A O 1
ATOM 1133 N N . SER A 1 149 ? 5.411 5.883 -10.423 1.00 87.75 149 SER A N 1
ATOM 1134 C CA . SER A 1 149 ? 4.860 6.419 -11.683 1.00 87.75 149 SER A CA 1
ATOM 1135 C C . SER A 1 149 ? 3.445 6.939 -11.404 1.00 87.75 149 SER A C 1
ATOM 1137 O O . SER A 1 149 ? 2.769 6.370 -10.547 1.00 87.75 149 SER A O 1
ATOM 1139 N N . GLU A 1 150 ? 2.911 7.853 -12.217 1.00 90.62 150 GLU A N 1
ATOM 1140 C CA . GLU A 1 150 ? 1.485 8.240 -12.139 1.00 90.62 150 GLU A CA 1
ATOM 1141 C C . GLU A 1 150 ? 0.513 7.059 -12.373 1.00 90.62 150 GLU A C 1
ATOM 1143 O O . GLU A 1 150 ? -0.649 7.098 -11.974 1.00 90.62 150 GLU A O 1
ATOM 1148 N N . ARG A 1 151 ? 0.979 5.943 -12.962 1.00 90.81 151 ARG A N 1
ATOM 1149 C CA . ARG A 1 151 ? 0.183 4.709 -13.077 1.00 90.81 151 ARG A CA 1
ATOM 1150 C C . ARG A 1 151 ? -0.068 4.007 -11.737 1.00 90.81 151 ARG A C 1
ATOM 1152 O O . ARG A 1 151 ? -0.947 3.148 -11.701 1.00 90.81 151 ARG A O 1
ATOM 1159 N N . VAL A 1 152 ? 0.663 4.320 -10.659 1.00 92.81 152 VAL A N 1
ATOM 1160 C CA . VAL A 1 152 ? 0.497 3.615 -9.373 1.00 92.81 152 VAL A CA 1
ATOM 1161 C C . VAL A 1 152 ? -0.884 3.856 -8.769 1.00 92.81 152 VAL A C 1
ATOM 1163 O O . VAL A 1 152 ? -1.512 2.925 -8.259 1.00 92.81 152 VAL A O 1
ATOM 1166 N N . TRP A 1 153 ? -1.400 5.079 -8.904 1.00 95.88 153 TRP A N 1
ATOM 1167 C CA . TRP A 1 153 ? -2.677 5.490 -8.334 1.00 95.88 153 TRP A CA 1
ATOM 1168 C C . TRP A 1 153 ? -3.846 4.645 -8.835 1.00 95.88 153 TRP A C 1
ATOM 1170 O O . TRP A 1 153 ? -4.723 4.279 -8.054 1.00 95.88 153 TRP A O 1
ATOM 1180 N N . LYS A 1 154 ? -3.808 4.211 -10.103 1.00 96.12 154 LYS A N 1
ATOM 1181 C CA . LYS A 1 154 ? -4.824 3.321 -10.684 1.00 96.12 154 LYS A CA 1
ATOM 1182 C C . LYS A 1 154 ? -4.972 1.997 -9.932 1.00 96.12 154 LYS A C 1
ATOM 1184 O O . LYS A 1 154 ? -6.101 1.524 -9.818 1.00 96.12 154 LYS A O 1
ATOM 1189 N N . HIS A 1 155 ? -3.884 1.473 -9.365 1.00 96.56 155 HIS A N 1
ATOM 1190 C CA . HIS A 1 155 ? -3.833 0.220 -8.603 1.00 96.56 155 HIS A CA 1
ATOM 1191 C C . HIS A 1 155 ? -3.831 0.419 -7.071 1.00 96.56 155 HIS A C 1
ATOM 1193 O O . HIS A 1 155 ? -3.642 -0.552 -6.343 1.00 96.56 155 HIS A O 1
ATOM 1199 N N . THR A 1 156 ? -3.995 1.645 -6.561 1.00 97.12 156 THR A N 1
ATOM 1200 C CA . THR A 1 156 ? -3.867 1.952 -5.123 1.00 97.12 156 THR A CA 1
ATOM 1201 C C . THR A 1 156 ? -5.223 2.032 -4.418 1.00 97.12 156 THR A C 1
ATOM 1203 O O . THR A 1 156 ? -6.136 2.694 -4.908 1.00 97.12 156 THR A O 1
ATOM 1206 N N . ILE A 1 157 ? -5.318 1.429 -3.228 1.00 97.69 157 ILE A N 1
ATOM 1207 C CA . ILE A 1 157 ? -6.332 1.733 -2.205 1.00 97.69 157 ILE A CA 1
ATOM 1208 C C . ILE A 1 157 ? -5.615 2.312 -0.979 1.00 97.69 157 ILE A C 1
ATOM 1210 O O . ILE A 1 157 ? -4.604 1.768 -0.532 1.00 97.69 157 ILE A O 1
ATOM 1214 N N . VAL A 1 158 ? -6.154 3.392 -0.414 1.00 97.12 158 VAL A N 1
ATOM 1215 C CA . VAL A 1 158 ? -5.686 3.955 0.864 1.00 97.12 158 VAL A CA 1
ATOM 1216 C C . VAL A 1 158 ? -6.352 3.216 2.027 1.00 97.12 158 VAL A C 1
ATOM 1218 O O . VAL A 1 158 ? -7.574 3.064 2.053 1.00 97.12 158 VAL A O 1
ATOM 1221 N N . LEU A 1 159 ? -5.566 2.752 2.996 1.00 95.00 159 LEU A N 1
ATOM 1222 C CA . LEU A 1 159 ? -6.054 2.086 4.199 1.00 95.00 159 LEU A CA 1
ATOM 1223 C C . LEU A 1 159 ? -5.767 2.929 5.433 1.00 95.00 159 LEU A C 1
ATOM 1225 O O . LEU A 1 159 ? -4.609 3.133 5.785 1.00 95.00 159 LEU A O 1
ATOM 1229 N N . PHE A 1 160 ? -6.825 3.350 6.118 1.00 93.44 160 PHE A N 1
ATOM 1230 C CA . PHE A 1 160 ? -6.723 3.908 7.462 1.00 93.44 160 PHE A CA 1
ATOM 1231 C C . PHE A 1 160 ? -6.757 2.737 8.445 1.00 93.44 160 PHE A C 1
ATOM 1233 O O . PHE A 1 160 ? -7.806 2.117 8.619 1.00 93.44 160 PHE A O 1
ATOM 1240 N N . ALA A 1 161 ? -5.604 2.370 9.002 1.00 90.62 161 ALA A N 1
ATOM 1241 C CA . ALA A 1 161 ? -5.473 1.278 9.963 1.00 90.62 161 ALA A CA 1
ATOM 1242 C C . ALA A 1 161 ? -5.663 1.840 11.376 1.00 90.62 161 ALA A C 1
ATOM 1244 O O . ALA A 1 161 ? -4.789 2.538 11.886 1.00 90.62 161 ALA A O 1
ATOM 1245 N N . CYS A 1 162 ? -6.829 1.583 11.967 1.00 90.12 162 CYS A N 1
ATOM 1246 C CA . CYS A 1 162 ? -7.291 2.235 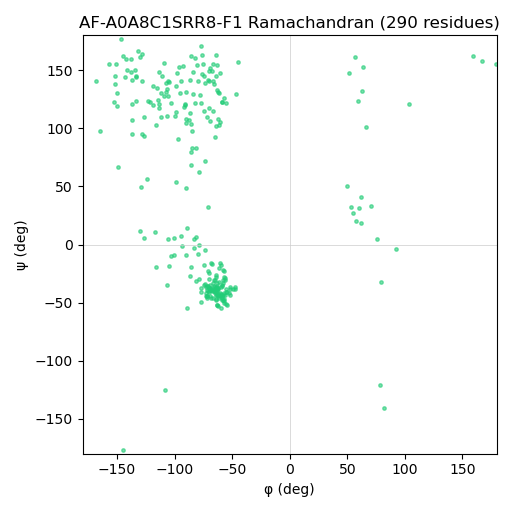13.187 1.00 90.12 162 CYS A CA 1
ATOM 1247 C C . CYS A 1 162 ? -7.199 1.306 14.399 1.00 90.12 162 CYS A C 1
ATOM 1249 O O . CYS A 1 162 ? -7.747 0.199 14.383 1.00 90.12 162 CYS A O 1
ATOM 1251 N N . ASP A 1 163 ? -6.562 1.793 15.460 1.00 88.00 163 ASP A N 1
ATOM 1252 C CA . ASP A 1 163 ? -6.400 1.061 16.713 1.00 88.00 163 ASP A CA 1
ATOM 1253 C C . ASP A 1 163 ? -7.684 1.024 17.564 1.00 88.00 163 ASP A C 1
ATOM 1255 O O . ASP A 1 163 ? -8.651 1.772 17.354 1.00 88.00 163 ASP A O 1
ATOM 1259 N N . ASP A 1 164 ? -7.702 0.100 18.529 1.00 83.25 164 ASP A N 1
ATOM 1260 C CA . ASP A 1 164 ? -8.830 -0.112 19.435 1.00 83.25 164 ASP A CA 1
ATOM 1261 C C . ASP A 1 164 ? -9.140 1.178 20.223 1.00 83.25 164 ASP A C 1
ATOM 1263 O O . ASP A 1 164 ? -8.298 1.705 20.949 1.00 83.25 164 ASP A O 1
ATOM 1267 N N . GLY A 1 165 ? -10.376 1.673 20.112 1.00 83.88 165 GLY A N 1
ATOM 1268 C CA . GLY A 1 165 ? -10.849 2.859 20.835 1.00 83.88 165 GLY A CA 1
ATOM 1269 C C . GLY A 1 165 ? -10.699 4.199 20.103 1.00 83.88 165 GLY A C 1
ATOM 1270 O O . GLY A 1 165 ? -11.188 5.200 20.621 1.00 83.88 165 GLY A O 1
ATOM 1271 N N . VAL A 1 166 ? -10.096 4.241 18.908 1.00 88.50 166 VAL A N 1
ATOM 1272 C CA . VAL A 1 166 ? -10.096 5.444 18.051 1.00 88.50 166 VAL A CA 1
ATOM 1273 C C . VAL A 1 166 ? -11.528 5.820 17.646 1.00 88.50 166 VAL A C 1
ATOM 1275 O O . VAL A 1 166 ? -12.297 4.973 17.188 1.00 88.50 166 VAL A O 1
ATOM 1278 N N . ASP A 1 167 ? -11.891 7.096 17.797 1.00 90.19 167 ASP A N 1
ATOM 1279 C CA . ASP A 1 167 ? -13.228 7.594 17.473 1.00 90.19 167 ASP A CA 1
ATOM 1280 C C . ASP A 1 167 ? -13.410 7.995 15.994 1.00 90.19 167 ASP A C 1
ATOM 1282 O O . ASP A 1 167 ? -12.464 8.252 15.242 1.00 90.19 167 ASP A O 1
ATOM 1286 N N . GLN A 1 168 ? -14.676 8.095 15.581 1.00 90.25 168 GLN A N 1
ATOM 1287 C CA . GLN A 1 168 ? -15.055 8.422 14.208 1.00 90.25 168 GLN A CA 1
ATOM 1288 C C . GLN A 1 168 ? -14.627 9.835 13.772 1.00 90.25 168 GLN A C 1
ATOM 1290 O O . GLN A 1 168 ? -14.366 10.041 12.586 1.00 90.25 168 GLN A O 1
ATOM 1295 N N . GLN A 1 169 ? -14.547 10.813 14.681 1.00 92.31 169 GLN A N 1
ATOM 1296 C CA . GLN A 1 169 ? -14.160 12.186 14.346 1.00 92.31 169 GLN A CA 1
ATOM 1297 C C . GLN A 1 169 ? -12.679 12.240 13.959 1.00 92.31 169 GLN A C 1
ATOM 1299 O O . GLN A 1 169 ? -12.340 12.830 12.932 1.00 92.31 169 GLN A O 1
ATOM 1304 N N . THR A 1 170 ? -11.805 11.575 14.712 1.00 93.19 170 THR A N 1
ATOM 1305 C CA . THR A 1 170 ? -10.372 11.506 14.394 1.00 93.19 170 THR A CA 1
ATOM 1306 C C . THR A 1 170 ? -10.086 10.656 13.148 1.00 93.19 170 THR A C 1
ATOM 1308 O O . THR A 1 170 ? -9.200 11.014 12.366 1.00 93.19 170 THR A O 1
ATOM 1311 N N . ILE A 1 171 ? -10.909 9.645 12.842 1.00 93.00 171 ILE A N 1
ATOM 1312 C CA . ILE A 1 171 ? -10.886 8.966 11.529 1.00 93.00 171 ILE A CA 1
ATOM 1313 C C . ILE A 1 171 ? -11.247 9.944 10.393 1.00 93.00 171 ILE A C 1
ATOM 1315 O O . ILE A 1 171 ? -10.546 9.989 9.380 1.00 93.00 171 ILE A O 1
ATOM 1319 N N . GLN A 1 172 ? -12.283 10.783 10.551 1.00 94.44 172 GLN A N 1
ATOM 1320 C CA . GLN A 1 172 ? -12.628 11.793 9.536 1.00 94.44 172 GLN A CA 1
ATOM 1321 C C . GLN A 1 172 ? -11.529 12.853 9.346 1.00 94.44 172 GLN A C 1
ATOM 1323 O O . GLN A 1 172 ? -11.271 13.244 8.207 1.00 94.44 172 GLN A O 1
ATOM 1328 N N . LYS A 1 173 ? -10.827 13.276 10.411 1.00 94.31 173 LYS A N 1
ATOM 1329 C CA . LYS A 1 173 ? -9.654 14.168 10.287 1.00 94.31 173 LYS A CA 1
ATOM 1330 C C . LYS A 1 173 ? -8.579 13.560 9.382 1.00 94.31 173 LYS A C 1
ATOM 1332 O O . LYS A 1 173 ? -8.079 14.239 8.487 1.00 94.31 173 LYS A O 1
ATOM 1337 N N . HIS A 1 174 ? -8.243 12.283 9.585 1.00 94.44 174 HIS A N 1
ATOM 1338 C CA . HIS A 1 174 ? -7.235 11.584 8.782 1.00 94.44 174 HIS A CA 1
ATOM 1339 C C . HIS A 1 174 ? -7.664 11.440 7.316 1.00 94.44 174 HIS A C 1
ATOM 1341 O O . HIS A 1 174 ? -6.851 11.681 6.424 1.00 94.44 174 HIS A O 1
ATOM 1347 N N . ILE A 1 175 ? -8.943 11.146 7.058 1.00 95.12 175 ILE A N 1
ATOM 1348 C CA . ILE A 1 175 ? -9.512 11.105 5.700 1.00 95.12 175 ILE A CA 1
ATOM 1349 C C . ILE A 1 175 ? -9.403 12.473 5.005 1.00 95.12 175 ILE A C 1
ATOM 1351 O O . ILE A 1 175 ? -8.995 12.528 3.848 1.00 95.12 175 ILE A O 1
ATOM 1355 N N . HIS A 1 176 ? -9.709 13.576 5.695 1.00 94.62 176 HIS A N 1
ATOM 1356 C CA . HIS A 1 176 ? -9.618 14.923 5.117 1.00 94.62 176 HIS A CA 1
ATOM 1357 C C . HIS A 1 176 ? -8.163 15.387 4.911 1.00 94.62 176 HIS A C 1
ATOM 1359 O O . HIS A 1 176 ? -7.834 15.946 3.869 1.00 94.62 176 HIS A O 1
ATOM 1365 N N . SER A 1 177 ? -7.247 15.090 5.840 1.00 93.94 177 SER A N 1
ATOM 1366 C CA . SER A 1 177 ? -5.813 15.396 5.670 1.00 93.94 177 SER A CA 1
ATOM 1367 C C . SER A 1 177 ? -5.178 14.617 4.501 1.00 93.94 177 SER A C 1
ATOM 1369 O O . SER A 1 177 ? -4.267 15.109 3.833 1.00 93.94 177 SER A O 1
ATOM 1371 N N . ALA A 1 178 ? -5.713 13.433 4.186 1.00 95.06 178 ALA A N 1
ATOM 1372 C CA . ALA A 1 178 ? -5.316 12.617 3.039 1.00 95.06 178 ALA A CA 1
ATOM 1373 C C . ALA A 1 178 ? -5.977 13.020 1.699 1.00 95.06 178 ALA A C 1
ATOM 1375 O O . ALA A 1 178 ? -5.768 12.323 0.705 1.00 95.06 178 ALA A O 1
ATOM 1376 N N . GLU A 1 179 ? -6.768 14.101 1.629 1.00 95.12 179 GLU A N 1
ATOM 1377 C CA . GLU A 1 179 ? -7.655 14.392 0.486 1.00 95.12 179 GLU A CA 1
ATOM 1378 C C . GLU A 1 179 ? -6.946 14.385 -0.880 1.00 95.12 179 GLU A C 1
ATOM 1380 O O . GLU A 1 179 ? -7.445 13.742 -1.796 1.00 95.12 179 GLU A O 1
ATOM 1385 N N . LYS A 1 180 ? -5.736 14.950 -1.009 1.00 94.69 180 LYS A N 1
ATOM 1386 C CA . LYS A 1 180 ? -4.950 14.895 -2.263 1.00 94.69 180 LYS A CA 1
ATOM 1387 C C . LYS A 1 180 ? -4.647 13.464 -2.731 1.00 94.69 180 LYS A C 1
ATOM 1389 O O . LYS A 1 180 ? -4.774 13.140 -3.907 1.00 94.69 180 LYS A O 1
ATOM 1394 N N . ILE A 1 181 ? -4.245 12.599 -1.795 1.00 96.06 181 ILE A N 1
ATOM 1395 C CA . ILE A 1 181 ? -3.941 11.181 -2.053 1.00 96.06 181 ILE A CA 1
ATOM 1396 C C . ILE A 1 181 ? -5.229 10.456 -2.463 1.00 96.06 181 ILE A C 1
ATOM 1398 O O . ILE A 1 181 ? -5.213 9.572 -3.321 1.00 96.06 181 ILE A O 1
ATOM 1402 N N . LEU A 1 182 ? -6.355 10.842 -1.854 1.00 97.12 182 LEU A N 1
ATOM 1403 C CA . LEU A 1 182 ? -7.672 10.329 -2.201 1.00 97.12 182 LEU A CA 1
ATOM 1404 C C . LEU A 1 182 ? -8.134 10.817 -3.577 1.00 97.12 182 LEU A C 1
ATOM 1406 O O . LEU A 1 182 ? -8.716 10.025 -4.303 1.00 97.12 182 LEU A O 1
ATOM 1410 N N . GLU A 1 183 ? -7.867 12.055 -3.984 1.00 96.75 183 GLU A N 1
ATOM 1411 C CA . GLU A 1 183 ? -8.177 12.536 -5.337 1.00 96.75 183 GLU A CA 1
ATOM 1412 C C . GLU A 1 183 ? -7.395 11.756 -6.401 1.00 96.75 183 GLU A C 1
ATOM 1414 O O . GLU A 1 183 ? -8.012 11.159 -7.286 1.00 96.75 183 GLU A O 1
ATOM 1419 N N . GLU A 1 184 ? -6.070 11.651 -6.255 1.00 96.25 184 GLU A N 1
ATOM 1420 C CA . GLU A 1 184 ? -5.206 10.879 -7.164 1.00 96.25 184 GLU A CA 1
ATOM 1421 C C . GLU A 1 184 ? -5.638 9.402 -7.256 1.00 96.25 184 GLU A C 1
ATOM 1423 O O . GLU A 1 184 ? -5.713 8.829 -8.346 1.00 96.25 184 GLU A O 1
ATOM 1428 N N . CYS A 1 185 ? -5.996 8.765 -6.131 1.00 95.19 185 CYS A N 1
ATOM 1429 C CA . CYS A 1 185 ? -6.439 7.367 -6.122 1.00 95.19 185 CYS A CA 1
ATOM 1430 C C . CYS A 1 185 ? -7.918 7.150 -6.508 1.00 95.19 185 CYS A C 1
ATOM 1432 O O . CYS A 1 185 ? -8.396 6.014 -6.431 1.00 95.19 185 CYS A O 1
ATOM 1434 N N . GLY A 1 186 ? -8.661 8.179 -6.939 1.00 95.06 186 GLY A N 1
ATOM 1435 C CA . GLY A 1 186 ? -10.073 8.052 -7.337 1.00 95.06 186 GLY A CA 1
ATOM 1436 C C . GLY A 1 186 ? -11.031 7.803 -6.162 1.00 95.06 186 GLY A C 1
ATOM 1437 O O . GLY A 1 186 ? -12.009 7.072 -6.285 1.00 95.06 186 GLY A O 1
ATOM 1438 N N . ARG A 1 187 ? -10.703 8.370 -4.998 1.00 96.25 187 ARG A N 1
ATOM 1439 C CA . ARG A 1 187 ? -11.359 8.276 -3.678 1.00 96.25 187 ARG A CA 1
ATOM 1440 C C . ARG A 1 187 ? -11.544 6.841 -3.162 1.00 96.25 187 ARG A C 1
ATOM 1442 O O . ARG A 1 187 ? -12.422 6.573 -2.339 1.00 96.25 187 ARG A O 1
ATOM 1449 N N . ARG A 1 188 ? -10.685 5.908 -3.590 1.00 96.69 188 ARG A N 1
ATOM 1450 C CA . ARG A 1 188 ? -10.702 4.499 -3.159 1.00 96.69 188 ARG A CA 1
ATOM 1451 C C . ARG A 1 188 ? -9.934 4.313 -1.849 1.00 96.69 188 ARG A C 1
ATOM 1453 O O . ARG A 1 188 ? -8.717 4.144 -1.830 1.00 96.69 188 ARG A O 1
ATOM 1460 N N . PHE A 1 189 ? -10.678 4.291 -0.744 1.00 96.25 189 PHE A N 1
ATOM 1461 C CA . PHE A 1 189 ? -10.146 3.986 0.586 1.00 96.25 189 PHE A CA 1
ATOM 1462 C C . PHE A 1 189 ? -10.974 2.947 1.355 1.00 96.25 189 PHE A C 1
ATOM 1464 O O . PHE A 1 189 ? -12.116 2.630 1.002 1.00 96.25 189 PHE A O 1
ATOM 1471 N N . HIS A 1 190 ? -10.408 2.418 2.436 1.00 93.56 190 HIS A N 1
ATOM 1472 C CA . HIS A 1 190 ? -11.095 1.597 3.433 1.00 93.56 190 HIS A CA 1
ATOM 1473 C C . HIS A 1 190 ? -10.554 1.923 4.831 1.00 93.56 190 HIS A C 1
ATOM 1475 O O . HIS A 1 190 ? -9.371 2.213 4.995 1.00 93.56 190 HIS A O 1
ATOM 1481 N N . VAL A 1 191 ? -11.438 1.900 5.827 1.00 91.81 191 VAL A N 1
ATOM 1482 C CA . VAL A 1 191 ? -11.087 2.055 7.241 1.00 91.81 191 VAL A CA 1
ATOM 1483 C C . VAL A 1 191 ? -11.037 0.654 7.831 1.00 91.81 191 VAL A C 1
ATOM 1485 O O . VAL A 1 191 ? -12.057 -0.031 7.862 1.00 91.81 191 VAL A O 1
ATOM 1488 N N . LEU A 1 192 ? -9.851 0.222 8.247 1.00 87.94 192 LEU A N 1
ATOM 1489 C CA . LEU A 1 192 ? -9.631 -1.046 8.926 1.00 87.94 192 LEU A CA 1
ATOM 1490 C C . LEU A 1 192 ? -9.590 -0.773 10.430 1.00 87.94 192 LEU A C 1
ATOM 1492 O O . LEU A 1 192 ? -8.528 -0.499 10.980 1.00 87.94 192 LEU A O 1
ATOM 1496 N N . GLN A 1 193 ? -10.749 -0.848 11.079 1.00 80.38 193 GLN A N 1
ATOM 1497 C CA . GLN A 1 193 ? -10.863 -0.810 12.535 1.00 80.38 193 GLN A CA 1
ATOM 1498 C C . GLN A 1 193 ? -11.230 -2.200 13.057 1.00 80.38 193 GLN A C 1
ATOM 1500 O O . GLN A 1 193 ? -12.065 -2.892 12.475 1.00 80.38 193 GLN A O 1
ATOM 1505 N N . LYS A 1 194 ? -10.623 -2.611 14.169 1.00 66.81 194 LYS A N 1
ATOM 1506 C CA . LYS A 1 194 ? -10.953 -3.857 14.868 1.00 66.81 194 LYS A CA 1
ATOM 1507 C C . LYS A 1 194 ? -12.191 -3.633 15.742 1.00 66.81 194 LYS A C 1
ATOM 1509 O O . LYS A 1 194 ? -12.094 -3.317 16.924 1.00 66.81 194 LYS A O 1
ATOM 1514 N N . SER A 1 195 ? -13.376 -3.728 15.142 1.00 53.50 195 SER A N 1
ATOM 1515 C CA . SER A 1 195 ? -14.626 -3.503 15.870 1.00 53.50 195 SER A CA 1
ATOM 1516 C C . SER A 1 195 ? -14.950 -4.680 16.804 1.00 53.50 195 SER A C 1
ATOM 1518 O O . SER A 1 195 ? -14.810 -5.849 16.450 1.00 53.50 195 SER A O 1
ATOM 1520 N N . THR A 1 196 ? -15.432 -4.385 18.013 1.00 46.94 196 THR A N 1
ATOM 1521 C CA . THR A 1 196 ? -15.881 -5.403 18.987 1.00 46.94 196 THR A CA 1
ATOM 1522 C C . THR A 1 196 ? -17.229 -6.039 18.613 1.00 46.94 196 THR A C 1
ATOM 1524 O O . THR A 1 196 ? -17.715 -6.913 19.326 1.00 46.94 196 THR A O 1
ATOM 1527 N N . CYS A 1 197 ? -17.869 -5.551 17.545 1.00 40.44 197 CYS A N 1
ATOM 1528 C CA . CYS A 1 197 ? -19.271 -5.815 17.212 1.00 40.44 197 CYS A CA 1
ATOM 1529 C C . CYS A 1 197 ? -19.457 -6.588 15.898 1.00 40.44 197 CYS A C 1
ATOM 1531 O O . CYS A 1 197 ? -20.516 -7.177 15.690 1.00 40.44 197 CYS A O 1
ATOM 1533 N N . GLU A 1 198 ? -18.458 -6.605 15.012 1.00 51.31 198 GLU A N 1
ATOM 1534 C CA . GLU A 1 198 ? -18.509 -7.348 13.753 1.00 51.31 198 GLU A CA 1
ATOM 1535 C C . GLU A 1 198 ? -17.649 -8.610 13.857 1.00 51.31 198 GLU A C 1
ATOM 1537 O O . GLU A 1 198 ? -16.543 -8.600 14.396 1.00 51.31 198 GLU A O 1
ATOM 1542 N N . SER A 1 199 ? -18.122 -9.723 13.296 1.00 60.47 199 SER A N 1
ATOM 1543 C CA . SER A 1 199 ? -17.273 -10.906 13.133 1.00 60.47 199 SER A CA 1
ATOM 1544 C C . SER A 1 199 ? -16.088 -10.555 12.215 1.00 60.47 199 SER A C 1
ATOM 1546 O O . SER A 1 199 ? -16.363 -10.079 11.106 1.00 60.47 199 SER A O 1
ATOM 1548 N N . PRO A 1 200 ? -14.819 -10.849 12.572 1.00 62.44 200 PRO A N 1
ATOM 1549 C CA . PRO A 1 200 ? -13.647 -10.450 11.780 1.00 62.44 200 PRO A CA 1
ATOM 1550 C C . PRO A 1 200 ? -13.764 -10.788 10.286 1.00 62.44 200 PRO A C 1
ATOM 1552 O O . PRO A 1 200 ? -13.455 -9.969 9.422 1.00 62.44 200 PRO A O 1
ATOM 1555 N N . SER A 1 201 ? -14.348 -11.950 9.971 1.00 65.94 201 SER A N 1
ATOM 1556 C CA . SER A 1 201 ? -14.660 -12.417 8.615 1.00 65.94 201 SER A CA 1
ATOM 1557 C C . SER A 1 201 ? -15.353 -11.378 7.718 1.00 65.94 201 SER A C 1
ATOM 1559 O O . SER A 1 201 ? -15.044 -11.327 6.529 1.00 65.94 201 SER A O 1
ATOM 1561 N N . GLN A 1 202 ? -16.247 -10.542 8.262 1.00 67.25 202 GLN A N 1
ATOM 1562 C CA . GLN A 1 202 ? -16.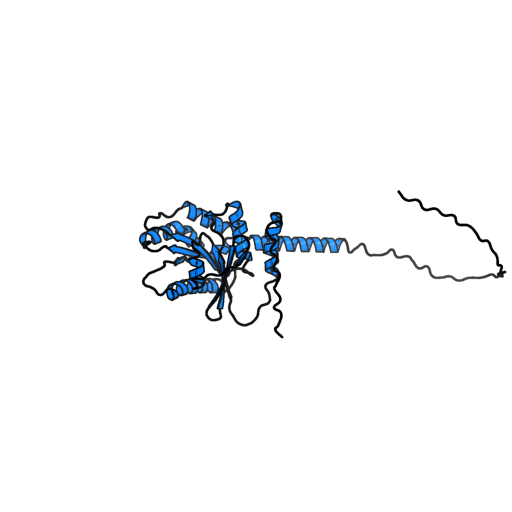954 -9.494 7.509 1.00 67.25 202 GLN A CA 1
ATOM 1563 C C . GLN A 1 202 ? -16.019 -8.338 7.136 1.00 67.25 202 GLN A C 1
ATOM 1565 O O . GLN A 1 202 ? -15.981 -7.940 5.972 1.00 67.25 202 GLN A O 1
ATOM 1570 N N . ILE A 1 203 ? -15.207 -7.863 8.086 1.00 66.62 203 ILE A N 1
ATOM 1571 C CA . ILE A 1 203 ? -14.208 -6.803 7.877 1.00 66.62 203 ILE A CA 1
ATOM 1572 C C . ILE A 1 203 ? -13.217 -7.241 6.785 1.00 66.62 203 ILE A C 1
ATOM 1574 O O . ILE A 1 203 ? -12.993 -6.529 5.803 1.00 66.62 203 ILE A O 1
ATOM 1578 N N . HIS A 1 204 ? -12.704 -8.470 6.900 1.00 71.12 204 HIS A N 1
ATOM 1579 C CA . HIS A 1 204 ? -11.783 -9.065 5.928 1.00 71.12 204 HIS A CA 1
ATOM 1580 C C . HIS A 1 204 ? -12.422 -9.249 4.539 1.00 71.12 204 HIS A C 1
ATOM 1582 O O . HIS A 1 204 ? -11.763 -9.050 3.518 1.00 71.12 204 HIS A O 1
ATOM 1588 N N . GLU A 1 205 ? -13.708 -9.610 4.466 1.00 80.56 205 GLU A N 1
ATOM 1589 C CA . GLU A 1 205 ? -14.425 -9.694 3.190 1.00 80.56 205 GLU A CA 1
ATOM 1590 C C . GLU A 1 205 ? -14.679 -8.334 2.543 1.00 80.56 205 GLU A C 1
ATOM 1592 O O . GLU A 1 205 ? -14.597 -8.239 1.321 1.00 80.56 205 GLU A O 1
ATOM 1597 N N . LEU A 1 206 ? -14.981 -7.286 3.312 1.00 87.12 206 LEU A N 1
ATOM 1598 C CA . LEU A 1 206 ? -15.209 -5.946 2.764 1.00 87.12 206 LEU A CA 1
ATOM 1599 C C . LEU A 1 206 ? -13.933 -5.363 2.145 1.00 87.12 206 LEU A C 1
ATOM 1601 O O . LEU A 1 206 ? -13.998 -4.772 1.066 1.00 87.12 206 LEU A O 1
ATOM 1605 N N . LEU A 1 207 ? -12.773 -5.576 2.775 1.00 89.25 207 LEU A N 1
ATOM 1606 C CA . LEU A 1 207 ? -11.481 -5.205 2.194 1.00 89.25 207 LEU A CA 1
ATOM 1607 C C . LEU A 1 207 ? -11.190 -6.009 0.915 1.00 89.25 207 LEU A C 1
ATOM 1609 O O . LEU A 1 207 ? -10.865 -5.421 -0.117 1.00 89.25 207 LEU A O 1
ATOM 1613 N N . LEU A 1 208 ? -11.367 -7.334 0.946 1.00 89.31 208 LEU A N 1
ATOM 1614 C CA . LEU A 1 208 ? -11.101 -8.190 -0.215 1.00 89.31 208 LEU A CA 1
ATOM 1615 C C . LEU A 1 208 ? -12.028 -7.870 -1.404 1.00 89.31 208 LEU A C 1
ATOM 1617 O O . LEU A 1 208 ? -11.554 -7.774 -2.531 1.00 89.31 208 LEU A O 1
ATOM 1621 N N . LYS A 1 209 ? -13.317 -7.593 -1.157 1.00 91.50 209 LYS A N 1
ATOM 1622 C CA . LYS A 1 209 ? -14.286 -7.168 -2.188 1.00 91.50 209 LYS A CA 1
ATOM 1623 C C . LYS A 1 209 ? -13.914 -5.822 -2.826 1.00 91.50 209 LYS A C 1
ATOM 1625 O O . LYS A 1 209 ? -14.086 -5.661 -4.032 1.00 91.50 209 LYS A O 1
ATOM 1630 N N . LYS A 1 210 ? -13.356 -4.871 -2.061 1.00 94.44 210 LYS A N 1
ATOM 1631 C CA . LYS A 1 210 ? -12.819 -3.612 -2.621 1.00 94.44 210 LYS A CA 1
ATOM 1632 C C . LYS A 1 210 ? -11.577 -3.838 -3.484 1.00 94.44 210 LYS A C 1
ATOM 1634 O O . LYS A 1 210 ? -11.455 -3.213 -4.533 1.00 94.44 210 LYS A O 1
ATOM 1639 N N . ILE A 1 211 ? -10.686 -4.742 -3.070 1.00 94.94 211 ILE A N 1
ATOM 1640 C CA . ILE A 1 211 ? -9.523 -5.146 -3.874 1.00 94.94 211 ILE A CA 1
ATOM 1641 C C . ILE A 1 211 ? -9.979 -5.835 -5.170 1.00 94.94 211 ILE A C 1
ATOM 1643 O O . ILE A 1 211 ? -9.396 -5.590 -6.218 1.00 94.94 211 ILE A O 1
ATOM 1647 N N . ASP A 1 212 ? -11.044 -6.634 -5.139 1.00 94.31 212 ASP A N 1
ATOM 1648 C CA . ASP A 1 212 ? -11.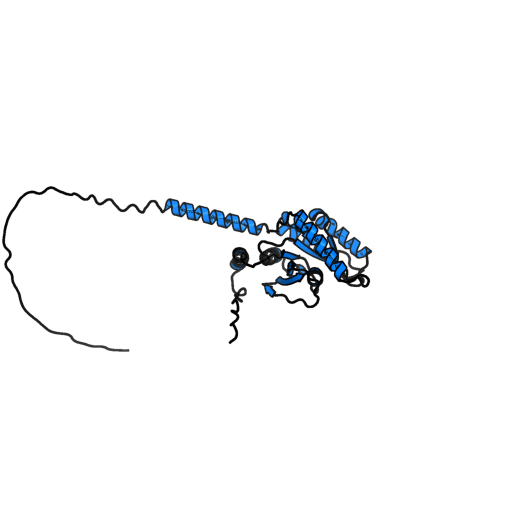567 -7.278 -6.347 1.00 94.31 212 ASP A CA 1
ATOM 1649 C C . ASP A 1 212 ? -12.219 -6.285 -7.318 1.00 94.31 212 ASP A C 1
ATOM 1651 O O . ASP A 1 212 ? -11.926 -6.349 -8.511 1.00 94.31 212 ASP A O 1
ATOM 1655 N N . SER A 1 213 ? -12.992 -5.306 -6.827 1.00 95.94 213 SER A N 1
ATOM 1656 C CA . SER A 1 213 ? -13.501 -4.195 -7.656 1.00 95.94 213 SER A CA 1
ATOM 1657 C C . SER A 1 213 ? -12.359 -3.465 -8.370 1.00 95.94 213 SER A C 1
ATOM 1659 O O . SER A 1 213 ? -12.346 -3.389 -9.597 1.00 95.94 213 SER A O 1
ATOM 1661 N N . LEU A 1 214 ? -11.333 -3.053 -7.615 1.00 96.88 214 LEU A N 1
ATOM 1662 C CA . LEU A 1 214 ? -10.112 -2.426 -8.133 1.00 96.88 214 LEU A CA 1
ATOM 1663 C C . LEU A 1 214 ? -9.445 -3.250 -9.250 1.00 96.88 214 LEU A C 1
ATOM 1665 O O . LEU A 1 214 ? -8.894 -2.688 -10.200 1.00 96.88 214 LEU A O 1
ATOM 1669 N N . VAL A 1 215 ? -9.448 -4.578 -9.134 1.00 95.69 215 VAL A N 1
ATOM 1670 C CA . VAL A 1 215 ? -8.797 -5.466 -10.102 1.00 95.69 215 VAL A CA 1
ATOM 1671 C C . VAL A 1 215 ? -9.625 -5.625 -11.381 1.00 95.69 215 VAL A C 1
ATOM 1673 O O . VAL A 1 215 ? -9.037 -5.622 -12.463 1.00 95.69 215 VAL A O 1
ATOM 1676 N N . GLU A 1 216 ? -10.959 -5.676 -11.310 1.00 95.81 216 GLU A N 1
ATOM 1677 C CA . GLU A 1 216 ? -11.810 -5.668 -12.516 1.00 95.81 216 GLU A CA 1
ATOM 1678 C C . GLU A 1 216 ? -11.853 -4.283 -13.195 1.00 95.81 216 GLU A C 1
ATOM 1680 O O . GLU A 1 216 ? -11.811 -4.200 -14.426 1.00 95.81 216 GLU A O 1
ATOM 1685 N N . GLU A 1 217 ? -11.846 -3.193 -12.413 1.00 95.69 217 GLU A N 1
ATOM 1686 C CA . GLU A 1 217 ? -11.713 -1.801 -12.888 1.00 95.69 217 GLU A CA 1
ATOM 1687 C C . GLU A 1 217 ? -10.446 -1.602 -13.737 1.00 95.69 217 GLU A C 1
ATOM 1689 O O . GLU A 1 217 ? -10.473 -0.899 -14.745 1.00 95.69 217 GLU A O 1
ATOM 1694 N N . ASN A 1 218 ? -9.339 -2.252 -13.358 1.00 95.50 218 ASN A N 1
ATOM 1695 C CA . ASN A 1 218 ? -8.080 -2.258 -14.111 1.00 95.50 218 ASN A CA 1
ATOM 1696 C C . ASN A 1 218 ? -7.995 -3.393 -15.155 1.00 95.50 218 ASN A C 1
ATOM 1698 O O . ASN A 1 218 ? -6.908 -3.690 -15.651 1.00 95.50 218 ASN A O 1
ATOM 1702 N N . HIS A 1 219 ? -9.110 -4.055 -15.482 1.00 94.69 219 HIS A N 1
ATOM 1703 C CA . HIS A 1 219 ? -9.188 -5.167 -16.443 1.00 94.69 219 HIS A CA 1
ATOM 1704 C C . HIS A 1 219 ? -8.195 -6.311 -16.159 1.00 94.69 219 HIS A C 1
ATOM 1706 O O . HIS A 1 219 ? -7.700 -6.965 -17.078 1.00 94.69 219 HIS A O 1
ATOM 1712 N N . ARG A 1 220 ? -7.893 -6.542 -14.874 1.00 92.06 220 ARG A N 1
ATOM 1713 C CA . ARG A 1 220 ? -6.900 -7.503 -14.367 1.00 92.06 220 ARG A CA 1
ATOM 1714 C C . ARG A 1 220 ? -5.448 -7.233 -14.812 1.00 92.06 220 ARG A C 1
ATOM 1716 O O . ARG A 1 220 ? -4.601 -8.117 -14.673 1.00 92.06 220 ARG A O 1
ATOM 1723 N N . ASP A 1 221 ? -5.132 -6.016 -15.275 1.00 92.94 221 ASP A N 1
ATOM 1724 C CA . ASP A 1 221 ? -3.743 -5.545 -15.415 1.00 92.94 221 ASP A CA 1
ATOM 1725 C C . ASP A 1 221 ? -3.059 -5.451 -14.035 1.00 92.94 221 ASP A C 1
ATOM 1727 O O . ASP A 1 221 ? -3.697 -5.446 -12.977 1.00 92.94 221 ASP A O 1
ATOM 1731 N N . PHE A 1 222 ? -1.734 -5.380 -14.041 1.00 92.31 222 PHE A N 1
ATOM 1732 C CA . PHE A 1 222 ? -0.899 -5.391 -12.847 1.00 92.31 222 PHE A CA 1
ATOM 1733 C C . PHE A 1 222 ? 0.171 -4.304 -12.908 1.00 92.31 222 PHE A C 1
ATOM 1735 O O . PHE A 1 222 ? 0.743 -3.993 -13.956 1.00 92.31 222 PHE A O 1
ATOM 1742 N N . PHE A 1 223 ? 0.461 -3.723 -11.748 1.00 92.38 223 PHE A N 1
ATOM 1743 C CA . PHE A 1 223 ? 1.332 -2.569 -11.645 1.00 92.38 223 PHE A CA 1
ATOM 1744 C C . PHE A 1 223 ? 2.787 -2.893 -12.017 1.00 92.38 223 PHE A C 1
ATOM 1746 O O . PHE A 1 223 ? 3.340 -3.931 -11.648 1.00 92.38 223 PHE A O 1
ATOM 1753 N N . LYS A 1 224 ? 3.424 -1.948 -12.716 1.00 88.06 224 LYS A N 1
ATOM 1754 C CA . LYS A 1 224 ? 4.845 -1.949 -13.087 1.00 88.06 224 LYS A CA 1
ATOM 1755 C C . LYS A 1 224 ? 5.423 -0.560 -12.787 1.00 88.06 224 LYS A C 1
ATOM 1757 O O . LYS A 1 224 ? 4.892 0.404 -13.341 1.00 88.06 224 LYS A O 1
ATOM 1762 N N . PRO A 1 225 ? 6.489 -0.426 -11.975 1.00 83.75 225 PRO A N 1
ATOM 1763 C CA . PRO A 1 225 ? 7.127 0.864 -11.714 1.00 83.75 225 PRO A CA 1
ATOM 1764 C C . PRO A 1 225 ? 7.789 1.412 -12.984 1.00 83.75 225 PRO A C 1
ATOM 1766 O O . PRO A 1 225 ? 8.209 0.631 -13.836 1.00 83.75 225 PRO A O 1
ATOM 1769 N N . GLN A 1 226 ? 7.978 2.728 -13.090 1.00 81.81 226 GLN A N 1
ATOM 1770 C CA . GLN A 1 226 ? 8.606 3.362 -14.259 1.00 81.81 226 GLN A CA 1
ATOM 1771 C C . GLN A 1 226 ? 9.985 2.758 -14.586 1.00 81.81 226 GLN A C 1
ATOM 1773 O O . GLN A 1 226 ? 10.265 2.423 -15.737 1.00 81.81 226 GLN A O 1
ATOM 1778 N N . ALA A 1 227 ? 10.783 2.481 -13.549 1.00 76.12 227 ALA A N 1
ATOM 1779 C CA . ALA A 1 227 ? 12.094 1.838 -13.654 1.00 76.12 227 ALA A CA 1
ATOM 1780 C C . ALA A 1 227 ? 12.072 0.457 -14.346 1.00 76.12 227 ALA A C 1
ATOM 1782 O O . ALA A 1 227 ? 13.086 0.020 -14.884 1.00 76.12 227 ALA A O 1
ATOM 1783 N N . TYR A 1 228 ? 10.931 -0.241 -14.367 1.00 74.19 228 TYR A N 1
ATOM 1784 C CA . TYR A 1 228 ? 10.785 -1.494 -15.112 1.00 74.19 228 TYR A CA 1
ATOM 1785 C C . TYR A 1 228 ? 10.812 -1.266 -16.632 1.00 74.19 228 TYR A C 1
ATOM 1787 O O . TYR A 1 228 ? 11.431 -2.044 -17.357 1.00 74.19 228 TYR A O 1
ATOM 1795 N N . TYR A 1 229 ? 10.187 -0.185 -17.109 1.00 74.19 229 TYR A N 1
ATOM 1796 C CA . TYR A 1 229 ? 10.184 0.190 -18.524 1.00 74.19 229 TYR A CA 1
ATOM 1797 C C . TYR A 1 229 ? 11.558 0.722 -18.954 1.00 74.19 229 TYR A C 1
ATOM 1799 O O . TYR A 1 229 ? 12.104 0.244 -19.947 1.00 74.19 229 TYR A O 1
ATOM 1807 N N . GLU A 1 230 ? 12.181 1.579 -18.135 1.00 77.31 230 GLU A N 1
ATOM 1808 C CA . GLU A 1 230 ? 13.562 2.064 -18.330 1.00 77.31 230 GLU A CA 1
ATOM 1809 C C . GLU A 1 230 ? 14.559 0.897 -18.527 1.00 77.31 230 GLU A C 1
ATOM 1811 O O . GLU A 1 230 ? 15.405 0.917 -19.425 1.00 77.31 230 GLU A O 1
ATOM 1816 N N . LEU A 1 231 ? 14.432 -0.167 -17.720 1.00 70.44 231 LEU A N 1
ATOM 1817 C CA . LEU A 1 231 ? 15.260 -1.378 -17.809 1.00 70.44 231 LEU A CA 1
ATOM 1818 C C . LEU A 1 231 ? 14.979 -2.243 -19.050 1.00 70.44 231 LEU A C 1
ATOM 1820 O O . LEU A 1 231 ? 15.855 -3.013 -19.455 1.00 70.44 231 LEU A O 1
ATOM 1824 N N . ILE A 1 232 ? 13.783 -2.164 -19.639 1.00 71.44 232 ILE A N 1
ATOM 1825 C CA . ILE A 1 232 ? 13.464 -2.830 -20.911 1.00 71.44 232 ILE A CA 1
ATOM 1826 C C . ILE A 1 232 ? 14.078 -2.042 -22.066 1.00 71.44 232 ILE A C 1
ATOM 1828 O O . ILE A 1 232 ? 14.795 -2.626 -22.878 1.00 71.44 232 ILE A O 1
ATOM 1832 N N . GLU A 1 233 ? 13.864 -0.728 -22.110 1.00 74.88 233 GLU A N 1
ATOM 1833 C CA . GLU A 1 233 ? 14.369 0.154 -23.167 1.00 74.88 233 GLU A CA 1
ATOM 1834 C C . GLU A 1 233 ? 15.892 0.032 -23.309 1.00 74.88 233 GLU A C 1
ATOM 1836 O O . GLU A 1 233 ? 16.382 -0.322 -24.386 1.00 74.88 233 GLU A O 1
ATOM 1841 N N . GLN A 1 234 ? 16.633 0.161 -22.201 1.00 71.56 234 GLN A N 1
ATOM 1842 C CA . GLN A 1 234 ? 18.092 -0.012 -22.163 1.00 71.56 234 GLN A CA 1
ATOM 1843 C C . GLN A 1 234 ? 18.548 -1.378 -22.707 1.00 71.56 234 GLN A C 1
ATOM 1845 O O . GLN A 1 234 ? 19.527 -1.457 -23.453 1.00 71.56 234 GLN A O 1
ATOM 1850 N N . LYS A 1 235 ? 17.829 -2.465 -22.387 1.00 68.38 235 LYS A N 1
ATOM 1851 C CA . LYS A 1 235 ? 18.135 -3.812 -22.904 1.00 68.38 235 LYS A CA 1
ATOM 1852 C C . LYS A 1 235 ? 17.826 -3.947 -24.393 1.00 68.38 235 LYS A C 1
ATOM 1854 O O . LYS A 1 235 ? 18.590 -4.606 -25.100 1.00 68.38 235 LYS A O 1
ATOM 1859 N N . THR A 1 236 ? 16.752 -3.329 -24.890 1.00 70.56 236 THR A N 1
ATOM 1860 C CA . THR A 1 236 ? 16.468 -3.328 -26.333 1.00 70.56 236 THR A CA 1
ATOM 1861 C C . THR A 1 236 ? 17.528 -2.552 -27.108 1.00 70.56 236 THR A C 1
ATOM 1863 O O . THR A 1 236 ? 17.985 -3.040 -28.138 1.00 70.56 236 THR A O 1
ATOM 1866 N N . GLU A 1 237 ? 18.005 -1.416 -26.596 1.00 73.81 237 GLU A N 1
ATOM 1867 C CA . GLU A 1 237 ? 19.030 -0.607 -27.265 1.00 73.81 237 GLU A CA 1
ATOM 1868 C C . GLU A 1 237 ? 20.411 -1.283 -27.247 1.00 73.81 237 GLU A C 1
ATOM 1870 O O . GLU A 1 237 ? 21.096 -1.352 -28.271 1.00 73.81 237 GLU A O 1
ATOM 1875 N N . ALA A 1 238 ? 20.781 -1.917 -26.129 1.00 72.56 238 ALA A N 1
ATOM 1876 C CA . ALA A 1 238 ? 21.950 -2.795 -26.063 1.00 72.56 238 ALA A CA 1
ATOM 1877 C C . ALA A 1 238 ? 21.851 -3.975 -27.057 1.00 72.56 238 ALA A C 1
ATOM 1879 O O . ALA A 1 238 ? 22.846 -4.378 -27.658 1.00 72.56 238 ALA A O 1
ATOM 1880 N N . SER A 1 239 ? 20.649 -4.518 -27.281 1.00 71.62 239 SER A N 1
ATOM 1881 C CA . SER A 1 239 ? 20.428 -5.600 -28.249 1.00 71.62 239 SER A CA 1
ATOM 1882 C C . SER A 1 239 ? 20.525 -5.123 -29.708 1.00 71.62 239 SER A C 1
ATOM 1884 O O . SER A 1 239 ? 21.167 -5.792 -30.525 1.00 71.62 239 SER A O 1
ATOM 1886 N N . LYS A 1 240 ? 19.967 -3.945 -30.036 1.00 77.69 240 LYS A N 1
ATOM 1887 C CA . LYS A 1 240 ? 20.106 -3.302 -31.358 1.00 77.69 240 LYS A CA 1
ATOM 1888 C C . LYS A 1 240 ? 21.574 -3.030 -31.677 1.00 77.69 240 LYS A C 1
ATOM 1890 O O . LYS A 1 240 ? 22.079 -3.528 -32.679 1.00 77.69 240 LYS A O 1
ATOM 1895 N N . THR A 1 241 ? 22.279 -2.327 -30.792 1.00 74.06 241 THR A N 1
ATOM 1896 C CA . THR A 1 241 ? 23.689 -1.947 -30.987 1.00 74.06 241 THR A CA 1
ATOM 1897 C C . THR A 1 241 ? 24.613 -3.162 -31.133 1.00 74.06 241 THR A C 1
ATOM 1899 O O . THR A 1 241 ? 25.439 -3.186 -32.045 1.00 74.06 241 THR A O 1
ATOM 1902 N N . VAL A 1 242 ? 24.432 -4.229 -30.341 1.00 75.06 242 VAL A N 1
ATOM 1903 C CA . VAL A 1 242 ? 25.156 -5.505 -30.538 1.00 75.06 242 VAL A CA 1
ATOM 1904 C C . VAL A 1 242 ? 24.819 -6.154 -31.888 1.00 75.06 242 VAL A C 1
ATOM 1906 O O . VAL A 1 242 ? 25.705 -6.692 -32.554 1.00 75.06 242 VAL A O 1
ATOM 1909 N N . THR A 1 243 ? 23.563 -6.086 -32.332 1.00 70.38 243 THR A N 1
ATOM 1910 C CA . THR A 1 243 ? 23.137 -6.623 -33.637 1.00 70.38 243 THR A CA 1
ATOM 1911 C C . THR A 1 243 ? 23.733 -5.828 -34.804 1.00 70.38 243 THR A C 1
ATOM 1913 O O . THR A 1 243 ? 24.173 -6.417 -35.789 1.00 70.38 243 THR A O 1
ATOM 1916 N N . GLU A 1 244 ? 23.829 -4.504 -34.694 1.00 76.69 244 GLU A N 1
ATOM 1917 C CA . GLU A 1 244 ? 24.483 -3.645 -35.687 1.00 76.69 244 GLU A CA 1
ATOM 1918 C C . GLU A 1 244 ? 26.004 -3.792 -35.710 1.00 76.69 244 GLU A C 1
ATOM 1920 O O . GLU A 1 244 ? 26.611 -3.738 -36.779 1.00 76.69 244 GLU A O 1
ATOM 1925 N N . LEU A 1 245 ? 26.640 -3.998 -34.554 1.00 71.69 245 LEU A N 1
ATOM 1926 C CA . LEU A 1 245 ? 28.065 -4.318 -34.487 1.00 71.69 245 LEU A CA 1
ATOM 1927 C C . LEU A 1 245 ? 28.348 -5.666 -35.159 1.00 71.69 245 LEU A C 1
ATOM 1929 O O . LEU A 1 245 ? 29.294 -5.754 -35.938 1.00 71.69 245 LEU A O 1
ATOM 1933 N N . ARG A 1 246 ? 27.494 -6.679 -34.955 1.00 70.56 246 ARG A N 1
ATOM 1934 C CA . ARG A 1 246 ? 27.571 -7.961 -35.679 1.00 70.56 246 ARG A CA 1
ATOM 1935 C C . ARG A 1 246 ? 27.390 -7.783 -37.189 1.00 70.56 246 ARG A C 1
ATOM 1937 O O . ARG A 1 246 ? 28.205 -8.301 -37.943 1.00 70.56 246 ARG A O 1
ATOM 1944 N N . LYS A 1 247 ? 26.397 -7.001 -37.634 1.00 76.62 247 LYS A N 1
ATOM 1945 C CA . LYS A 1 247 ? 26.205 -6.671 -39.063 1.00 76.62 247 LYS A CA 1
ATOM 1946 C C . LYS A 1 247 ? 27.416 -5.957 -39.678 1.00 76.62 247 LYS A C 1
ATOM 1948 O O . LYS A 1 247 ? 27.737 -6.222 -40.828 1.00 76.62 247 LYS A O 1
ATOM 1953 N N . ARG A 1 248 ? 28.098 -5.084 -38.925 1.00 70.75 248 ARG A N 1
ATOM 1954 C CA . ARG A 1 248 ? 29.314 -4.386 -39.383 1.00 70.75 248 ARG A CA 1
ATOM 1955 C C . ARG A 1 248 ? 30.559 -5.277 -39.439 1.00 70.75 248 ARG A C 1
ATOM 1957 O O . ARG A 1 248 ? 31.386 -5.069 -40.316 1.00 70.75 248 ARG A O 1
ATOM 1964 N N . HIS A 1 249 ? 30.698 -6.251 -38.538 1.00 61.47 249 HIS A N 1
ATOM 1965 C CA . HIS A 1 249 ? 31.860 -7.154 -38.524 1.00 61.47 249 HIS A CA 1
ATOM 1966 C C . HIS A 1 249 ? 31.697 -8.373 -39.447 1.00 61.47 249 HIS A C 1
ATOM 1968 O O . HIS A 1 249 ? 32.693 -8.861 -39.970 1.00 61.47 249 HIS A O 1
ATOM 1974 N N . GLY A 1 250 ? 30.466 -8.819 -39.724 1.00 54.19 250 GLY A N 1
ATOM 1975 C CA . GLY A 1 250 ? 30.154 -9.940 -40.628 1.00 54.19 250 GLY A CA 1
ATOM 1976 C C . GLY A 1 250 ? 30.387 -9.673 -42.124 1.00 54.19 250 GLY A C 1
ATOM 1977 O O . GLY A 1 250 ? 29.643 -10.187 -42.952 1.00 54.19 250 GLY A O 1
ATOM 1978 N N . SER A 1 251 ? 31.376 -8.844 -42.467 1.00 52.38 251 SER A N 1
ATOM 1979 C CA . SER A 1 251 ? 31.761 -8.479 -43.838 1.00 52.38 251 SER A CA 1
ATOM 1980 C C . SER A 1 251 ? 33.273 -8.630 -44.098 1.00 52.38 251 SER A C 1
ATOM 1982 O O . SER A 1 251 ? 33.762 -8.153 -45.123 1.00 52.38 251 SER A O 1
ATOM 1984 N N . LEU A 1 252 ? 34.016 -9.273 -43.186 1.00 50.81 252 LEU A N 1
ATOM 1985 C CA . LEU A 1 252 ? 35.459 -9.541 -43.314 1.00 50.81 252 LEU A CA 1
ATOM 1986 C C . LEU A 1 252 ? 35.822 -11.040 -43.353 1.00 50.81 252 LEU A C 1
ATOM 1988 O O . LEU A 1 252 ? 37.001 -11.379 -43.346 1.00 50.81 252 LEU A O 1
ATOM 1992 N N . ASP A 1 253 ? 34.833 -11.926 -43.498 1.00 48.31 253 ASP A N 1
ATOM 1993 C CA . ASP A 1 253 ? 35.024 -13.370 -43.713 1.00 48.31 253 ASP A CA 1
ATOM 1994 C C . ASP A 1 253 ? 34.900 -13.749 -45.200 1.00 48.31 253 ASP A C 1
ATOM 1996 O O . ASP A 1 253 ? 34.117 -14.614 -45.589 1.00 48.31 253 ASP A O 1
ATOM 2000 N N . ASN A 1 254 ? 35.684 -13.083 -46.052 1.00 43.06 254 ASN A N 1
ATOM 2001 C CA . ASN A 1 254 ? 35.892 -13.496 -47.440 1.00 43.06 254 ASN A CA 1
ATOM 2002 C C . ASN A 1 254 ? 37.382 -13.860 -47.595 1.00 43.06 254 ASN A C 1
ATOM 2004 O O . ASN A 1 254 ? 38.217 -12.951 -47.634 1.00 43.06 254 ASN A O 1
ATOM 2008 N N . PRO A 1 255 ? 37.761 -15.154 -47.622 1.00 44.66 255 PRO A N 1
ATOM 2009 C CA . PRO A 1 255 ? 39.159 -15.537 -47.783 1.00 44.66 255 PRO A CA 1
ATOM 2010 C C . PRO A 1 255 ? 39.676 -15.077 -49.159 1.00 44.66 255 PRO A C 1
ATOM 2012 O O . PRO A 1 255 ? 38.916 -15.112 -50.131 1.00 44.66 255 PRO A O 1
ATOM 2015 N N . PRO A 1 256 ? 40.952 -14.664 -49.290 1.00 39.62 256 PRO A N 1
ATOM 2016 C CA . PRO A 1 256 ? 41.499 -14.260 -50.579 1.00 39.62 256 PRO A CA 1
ATOM 2017 C C . PRO A 1 256 ? 41.370 -15.376 -51.620 1.00 39.62 256 PRO A C 1
ATOM 2019 O O . PRO A 1 256 ? 41.838 -16.496 -51.401 1.00 39.62 256 PRO A O 1
ATOM 2022 N N . ASN A 1 257 ? 40.765 -15.060 -52.768 1.00 40.09 257 ASN A N 1
ATOM 2023 C CA . ASN A 1 257 ? 40.680 -15.969 -53.909 1.00 40.09 257 ASN A CA 1
ATOM 2024 C C . ASN A 1 257 ? 42.085 -16.237 -54.469 1.00 40.09 257 ASN A C 1
ATOM 2026 O O . ASN A 1 257 ? 42.571 -15.510 -55.335 1.00 40.09 257 ASN A O 1
ATOM 2030 N N . PHE A 1 258 ? 42.731 -17.303 -53.996 1.00 34.28 258 PHE A N 1
ATOM 2031 C CA . PHE A 1 258 ? 43.901 -17.856 -54.667 1.00 34.28 258 PHE A CA 1
ATOM 2032 C C . PHE A 1 258 ? 43.455 -18.491 -55.985 1.00 34.28 258 PHE A C 1
ATOM 2034 O O . PHE A 1 258 ? 42.820 -19.549 -56.008 1.00 34.28 258 PHE A O 1
ATOM 2041 N N . ILE A 1 259 ? 43.771 -17.805 -57.083 1.00 40.34 259 ILE A N 1
ATOM 2042 C CA . ILE A 1 259 ? 43.497 -18.255 -58.447 1.00 40.34 259 ILE A CA 1
ATOM 2043 C C . ILE A 1 259 ? 44.201 -19.599 -58.661 1.00 40.34 259 ILE A C 1
ATOM 2045 O O . ILE A 1 259 ? 45.416 -19.711 -58.503 1.00 40.34 259 ILE A O 1
ATOM 2049 N N . LYS A 1 260 ? 43.430 -20.630 -59.018 1.00 37.72 260 LYS A N 1
ATOM 2050 C CA . LYS A 1 260 ? 43.970 -21.925 -59.441 1.00 37.72 260 LYS A CA 1
ATOM 2051 C C . LYS A 1 260 ? 44.291 -21.885 -60.931 1.00 37.72 260 LYS A C 1
ATOM 2053 O O . LYS A 1 260 ? 43.495 -22.362 -61.742 1.00 37.72 260 LYS A O 1
ATOM 2058 N N . ASP A 1 261 ? 45.463 -21.362 -61.276 1.00 31.69 261 ASP A N 1
ATOM 2059 C CA . ASP A 1 261 ? 46.025 -21.595 -62.607 1.00 31.69 261 ASP A CA 1
ATOM 2060 C C . ASP A 1 261 ? 46.117 -23.104 -62.855 1.00 31.69 261 ASP A C 1
ATOM 2062 O O . ASP A 1 261 ? 46.713 -23.857 -62.082 1.00 31.69 261 ASP A O 1
ATOM 2066 N N . THR A 1 262 ? 45.456 -23.558 -63.917 1.00 35.41 262 THR A N 1
ATOM 2067 C CA . THR A 1 262 ? 45.332 -24.976 -64.256 1.00 35.41 262 THR A CA 1
ATOM 2068 C C . THR A 1 262 ? 45.536 -25.183 -65.754 1.00 35.41 262 THR A C 1
ATOM 2070 O O . THR A 1 262 ? 44.606 -25.098 -66.547 1.00 35.41 262 THR A O 1
ATOM 2073 N N . GLY A 1 263 ? 46.779 -25.521 -66.115 1.00 29.03 263 GLY A N 1
ATOM 2074 C CA . GLY A 1 263 ? 47.154 -26.054 -67.426 1.00 29.03 263 GLY A CA 1
ATOM 2075 C C . GLY A 1 263 ? 47.835 -25.069 -68.384 1.00 29.03 263 GLY A C 1
ATOM 2076 O O . GLY A 1 263 ? 47.230 -24.121 -68.863 1.00 29.03 263 GLY A O 1
ATOM 2077 N N . ASP A 1 264 ? 49.052 -25.414 -68.805 1.00 28.50 264 ASP A N 1
ATOM 2078 C CA . ASP A 1 264 ? 49.184 -26.199 -70.040 1.00 28.50 264 ASP A CA 1
ATOM 2079 C C . ASP A 1 264 ? 50.241 -27.302 -69.833 1.00 28.50 264 ASP A C 1
ATOM 2081 O O . ASP A 1 264 ? 51.063 -27.233 -68.920 1.00 28.50 264 ASP A O 1
ATOM 2085 N N . SER A 1 265 ? 50.200 -28.350 -70.654 1.00 34.97 265 SER A N 1
ATOM 2086 C CA . SER A 1 265 ? 51.143 -29.471 -70.642 1.00 34.97 265 SER A CA 1
ATOM 2087 C C . SER A 1 265 ? 51.974 -29.494 -71.924 1.00 34.97 265 SER A C 1
ATOM 2089 O O . SER A 1 265 ? 51.424 -29.699 -73.006 1.00 34.97 265 SER A O 1
ATOM 2091 N N . LYS A 1 266 ? 53.310 -29.403 -71.830 1.00 30.05 266 LYS A N 1
ATOM 2092 C CA . LYS A 1 266 ? 54.204 -29.815 -72.929 1.00 30.05 266 LYS A CA 1
ATOM 2093 C C . LYS A 1 266 ? 55.570 -30.326 -72.469 1.00 30.05 266 LYS A C 1
ATOM 2095 O O . LYS A 1 266 ? 56.305 -29.608 -71.812 1.00 30.05 266 LYS A O 1
ATOM 2100 N N . LYS A 1 267 ? 55.905 -31.503 -73.021 1.00 27.61 267 LYS A N 1
ATOM 2101 C CA . LYS A 1 267 ? 57.242 -32.068 -73.304 1.00 27.61 267 LYS A CA 1
ATOM 2102 C C . LYS A 1 267 ? 58.231 -32.268 -72.139 1.00 27.61 267 LYS A C 1
ATOM 2104 O O . LYS A 1 267 ? 58.673 -31.303 -71.548 1.00 27.61 267 LYS A O 1
ATOM 2109 N N . LYS A 1 268 ? 58.668 -33.537 -72.020 1.00 27.61 268 LYS A N 1
ATOM 2110 C CA . LYS A 1 268 ? 60.064 -34.055 -72.062 1.00 27.61 268 LYS A CA 1
ATOM 2111 C C . LYS A 1 268 ? 61.138 -33.402 -71.153 1.00 27.61 268 LYS A C 1
ATOM 2113 O O . LYS A 1 268 ? 61.147 -32.208 -70.934 1.00 27.61 268 LYS A O 1
ATOM 2118 N N . GLU A 1 269 ? 62.139 -34.126 -70.655 1.00 26.92 269 GLU A N 1
ATOM 2119 C CA . GLU A 1 269 ? 62.716 -35.397 -71.132 1.00 26.92 269 GLU A CA 1
ATOM 2120 C C . GLU A 1 269 ? 63.171 -36.305 -69.958 1.00 26.92 269 GLU A C 1
ATOM 2122 O O . GLU A 1 269 ? 62.956 -36.004 -68.788 1.00 26.92 269 GLU A O 1
ATOM 2127 N N . SER A 1 270 ? 63.762 -37.453 -70.288 1.00 27.59 270 SER A N 1
ATOM 2128 C CA . SER A 1 270 ? 64.306 -38.490 -69.393 1.00 27.59 270 SER A CA 1
ATOM 2129 C C . SER A 1 270 ? 65.483 -38.054 -68.502 1.00 27.59 270 SER A C 1
ATOM 2131 O O . SER A 1 270 ? 66.296 -37.256 -68.957 1.00 27.59 270 SER A O 1
ATOM 2133 N N . VAL A 1 271 ? 65.682 -38.717 -67.347 1.00 29.89 271 VAL A N 1
ATOM 2134 C CA . VAL A 1 271 ? 66.843 -39.607 -67.045 1.00 29.89 271 VAL A CA 1
ATOM 2135 C C . VAL A 1 271 ? 66.765 -40.185 -65.610 1.00 29.89 271 VAL A C 1
ATOM 2137 O O . VAL A 1 271 ? 66.080 -39.671 -64.735 1.00 29.89 271 VAL A O 1
ATOM 2140 N N . GLU A 1 272 ? 67.430 -41.326 -65.452 1.00 28.72 272 GLU A N 1
ATOM 2141 C CA . GLU A 1 272 ? 67.540 -42.316 -64.371 1.00 28.72 272 GLU A CA 1
ATOM 2142 C C . GLU A 1 272 ? 67.729 -41.848 -62.908 1.00 28.72 272 GLU A C 1
ATOM 2144 O O . GLU A 1 272 ? 68.324 -40.816 -62.609 1.00 28.72 272 GLU A O 1
ATOM 2149 N N . THR A 1 273 ? 67.349 -42.735 -61.974 1.00 32.19 273 THR A N 1
ATOM 2150 C CA . THR A 1 273 ? 67.780 -42.718 -60.562 1.00 32.19 273 THR A CA 1
ATOM 2151 C C . THR A 1 273 ? 68.781 -43.844 -60.259 1.00 32.19 273 THR A C 1
ATOM 2153 O O . THR A 1 273 ? 68.446 -45.011 -60.486 1.00 32.19 273 THR A O 1
ATOM 2156 N N . PRO A 1 274 ? 69.921 -43.555 -59.611 1.00 33.31 274 PRO A N 1
ATOM 2157 C CA . PRO A 1 274 ? 70.679 -44.545 -58.837 1.00 33.31 274 PRO A CA 1
ATOM 2158 C C . PRO A 1 274 ? 70.336 -44.504 -57.333 1.00 33.31 274 PRO A C 1
ATOM 2160 O O . PRO A 1 274 ? 69.945 -43.474 -56.789 1.00 33.31 274 PRO A O 1
ATOM 2163 N N . LYS A 1 275 ? 70.499 -45.638 -56.640 1.00 36.66 275 LYS A N 1
ATOM 2164 C CA . LYS A 1 275 ? 70.290 -45.792 -55.182 1.00 36.66 275 LYS A CA 1
ATOM 2165 C C . LYS A 1 275 ? 71.605 -45.585 -54.419 1.00 36.66 275 LYS A C 1
ATOM 2167 O O . LYS A 1 275 ? 72.632 -45.999 -54.942 1.00 36.66 275 LYS A O 1
ATOM 2172 N N . HIS A 1 276 ? 71.562 -45.164 -53.146 1.00 29.56 276 HIS A N 1
ATOM 2173 C CA . HIS A 1 276 ? 72.511 -45.677 -52.136 1.00 29.56 276 HIS A CA 1
ATOM 2174 C C . HIS A 1 276 ? 72.043 -45.566 -50.663 1.00 29.56 276 HIS A C 1
ATOM 2176 O O . HIS A 1 276 ? 71.212 -44.737 -50.302 1.00 29.56 276 HIS A O 1
ATOM 2182 N N . ARG A 1 277 ? 72.614 -46.458 -49.841 1.00 31.58 277 ARG A N 1
ATOM 2183 C CA . ARG A 1 277 ? 72.680 -46.592 -48.358 1.00 31.58 277 ARG A CA 1
ATOM 2184 C C . ARG A 1 277 ? 74.073 -47.214 -48.037 1.00 31.58 277 ARG A C 1
ATOM 2186 O O . ARG A 1 277 ? 74.721 -47.605 -49.017 1.00 31.58 277 ARG A O 1
ATOM 2193 N N . PRO A 1 278 ? 74.528 -47.425 -46.775 1.00 43.66 278 PRO A N 1
ATOM 2194 C CA . PRO A 1 278 ? 73.947 -47.142 -45.447 1.00 43.66 278 PRO A CA 1
ATOM 2195 C C . PRO A 1 278 ? 74.712 -45.957 -44.778 1.00 43.66 278 PRO A C 1
ATOM 2197 O O . PRO A 1 278 ? 74.718 -44.927 -45.442 1.00 43.66 278 PRO A O 1
ATOM 2200 N N . SER A 1 279 ? 75.322 -45.907 -43.573 1.00 30.00 279 SER A N 1
ATOM 2201 C CA . SER A 1 279 ? 75.482 -46.776 -42.368 1.00 30.00 279 SER A CA 1
ATOM 2202 C C . SER A 1 279 ? 76.085 -45.957 -41.204 1.00 30.00 279 SER A C 1
ATOM 2204 O O . SER A 1 279 ? 77.023 -45.214 -41.469 1.00 30.00 279 SER A O 1
ATOM 2206 N N . GLU A 1 280 ? 75.614 -46.182 -39.960 1.00 31.78 280 GLU A N 1
ATOM 2207 C CA . GLU A 1 280 ? 76.224 -45.766 -38.661 1.00 31.78 280 GLU A CA 1
ATOM 2208 C C . GLU A 1 280 ? 76.516 -44.244 -38.449 1.00 31.78 280 GLU A C 1
ATOM 2210 O O . GLU A 1 280 ? 76.432 -43.454 -39.379 1.00 31.78 280 GLU A O 1
ATOM 2215 N N . ASP A 1 281 ? 76.714 -43.666 -37.252 1.00 33.66 281 ASP A N 1
ATOM 2216 C CA . ASP A 1 281 ? 77.257 -44.100 -35.941 1.00 33.66 281 ASP A CA 1
ATOM 2217 C C . ASP A 1 281 ? 76.593 -43.217 -34.833 1.00 33.66 281 ASP A C 1
ATOM 2219 O O . ASP A 1 281 ? 76.418 -42.018 -35.036 1.00 33.66 281 ASP A O 1
ATOM 2223 N N . MET A 1 282 ? 75.889 -43.722 -33.809 1.00 30.16 282 MET A N 1
ATOM 2224 C CA . MET A 1 282 ? 76.311 -44.251 -32.491 1.00 30.16 282 MET A CA 1
ATOM 2225 C C . MET A 1 282 ? 77.015 -43.268 -31.513 1.00 30.16 282 MET A C 1
ATOM 2227 O O . MET A 1 282 ? 78.009 -42.629 -31.827 1.00 30.16 282 MET A O 1
ATOM 2231 N N . THR A 1 283 ? 76.554 -43.260 -30.247 1.00 34.28 283 THR A N 1
ATOM 2232 C CA . THR A 1 283 ? 77.052 -42.472 -29.080 1.00 34.28 283 THR A CA 1
ATOM 2233 C C . THR A 1 283 ? 76.938 -40.931 -29.163 1.00 34.28 283 THR A C 1
ATOM 2235 O O . THR A 1 283 ? 76.896 -40.366 -30.242 1.00 34.28 283 THR A O 1
ATOM 2238 N N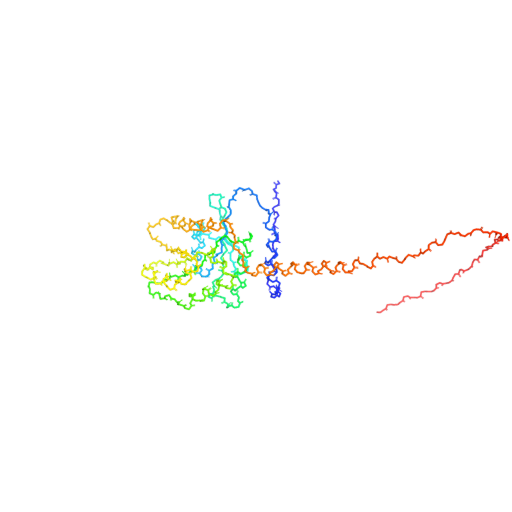 . LYS A 1 284 ? 76.829 -40.151 -28.068 1.00 37.97 284 LYS A N 1
ATOM 2239 C CA . LYS A 1 284 ? 76.848 -40.400 -26.601 1.00 37.97 284 LYS A CA 1
ATOM 2240 C C . LYS A 1 284 ? 75.813 -39.495 -25.895 1.00 37.97 284 LYS A C 1
ATOM 2242 O O . LYS A 1 284 ? 75.631 -38.353 -26.299 1.00 37.97 284 LYS A O 1
ATOM 2247 N N . MET A 1 285 ? 75.250 -39.953 -24.773 1.00 37.22 285 MET A N 1
ATOM 2248 C CA . MET A 1 285 ? 74.781 -39.056 -23.697 1.00 37.22 285 MET A CA 1
ATOM 2249 C C . MET A 1 285 ? 75.963 -38.659 -22.796 1.00 37.22 285 MET A C 1
ATOM 2251 O O . MET A 1 285 ? 76.949 -39.398 -22.723 1.00 37.22 285 MET A O 1
ATOM 2255 N N . PRO A 1 286 ? 75.831 -37.564 -22.035 1.00 45.03 286 PRO A N 1
ATOM 2256 C CA . PRO A 1 286 ? 76.005 -37.709 -20.587 1.00 45.03 286 PRO A CA 1
ATOM 2257 C C . PRO A 1 286 ? 74.857 -37.090 -19.768 1.00 45.03 286 PRO A C 1
ATOM 2259 O O . PRO A 1 286 ? 74.086 -36.266 -20.253 1.00 45.03 286 PRO A O 1
ATOM 2262 N N . TRP A 1 287 ? 74.755 -37.517 -18.507 1.00 29.47 287 TRP A N 1
ATOM 2263 C CA . TRP A 1 287 ? 73.915 -36.890 -17.476 1.00 29.47 287 TRP A CA 1
ATOM 2264 C C . TRP A 1 287 ? 74.620 -35.601 -16.958 1.00 29.47 287 TRP A C 1
ATOM 2266 O O . TRP A 1 287 ? 75.761 -35.349 -17.338 1.00 29.47 287 TRP A O 1
ATOM 2276 N N . THR A 1 288 ? 74.025 -34.716 -16.150 1.00 39.16 288 THR A N 1
ATOM 2277 C CA . THR A 1 288 ? 73.616 -34.945 -14.747 1.00 39.16 288 THR A CA 1
ATOM 2278 C C . THR A 1 288 ? 72.406 -34.117 -14.302 1.00 39.16 288 THR A C 1
ATOM 2280 O O . THR A 1 288 ? 72.126 -33.039 -14.815 1.00 39.16 288 THR A O 1
ATOM 2283 N N . SER A 1 289 ? 71.711 -34.630 -13.282 1.00 36.16 289 SER A N 1
ATOM 2284 C CA . SER A 1 289 ? 70.837 -33.834 -12.412 1.00 36.16 289 SER A CA 1
ATOM 2285 C C . SER A 1 289 ? 71.676 -33.011 -11.430 1.00 36.16 289 SER A C 1
ATOM 2287 O O . SER A 1 289 ? 72.769 -33.441 -11.058 1.00 36.16 289 SER A O 1
ATOM 2289 N N . ASN A 1 290 ? 71.132 -31.901 -10.930 1.00 35.81 290 ASN A N 1
ATOM 2290 C CA . ASN A 1 290 ? 71.382 -31.506 -9.546 1.00 35.81 290 ASN A CA 1
ATOM 2291 C C . ASN A 1 290 ? 70.211 -30.685 -8.994 1.00 35.81 290 ASN A C 1
ATOM 2293 O O . ASN A 1 290 ? 69.677 -29.819 -9.687 1.00 35.81 290 ASN A O 1
ATOM 2297 N N . SER A 1 291 ? 69.836 -30.958 -7.746 1.00 39.69 291 SER A N 1
ATOM 2298 C CA . SER A 1 291 ? 68.812 -30.210 -7.009 1.00 39.69 291 SER A CA 1
ATOM 2299 C C . SER A 1 291 ? 69.456 -29.176 -6.092 1.00 39.69 291 SER A C 1
ATOM 2301 O O . SER A 1 291 ? 70.498 -29.467 -5.503 1.00 39.69 291 SER A O 1
ATOM 2303 N N . LEU A 1 292 ? 68.775 -28.047 -5.890 1.00 39.41 292 LEU A N 1
AT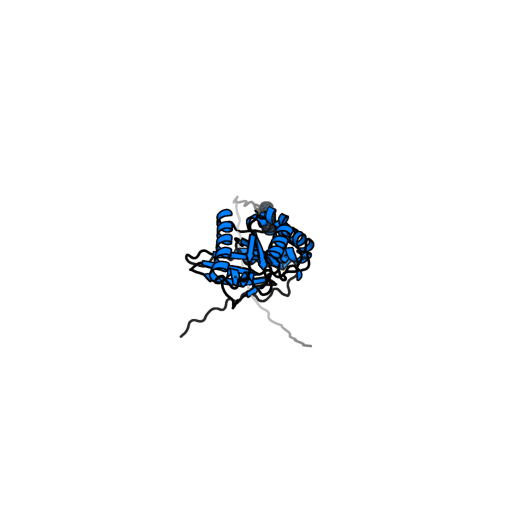OM 2304 C CA . LEU A 1 292 ? 68.709 -27.304 -4.625 1.00 39.41 292 LEU A CA 1
ATOM 2305 C C . LEU A 1 292 ? 67.439 -26.438 -4.617 1.00 39.41 292 LEU A C 1
ATOM 2307 O O . LEU A 1 292 ? 67.103 -25.915 -5.702 1.00 39.41 292 LEU A O 1
#

Secondary structure (DSSP, 8-state):
--------------TTS-HHHHHHHHHHHTTS-----SS--EEEEEEEE--GGGHHHHHHHT-SS---EEETTEEEEEEEETTEEEEEEEPPPGGGS-HHHHHHHHHHHHHTSTT--SEEEEEEEE--TTPPP-HHHHHHHHHHHHTT-GGGGGGEEEEEEE-TT--HHHHHHHHHHTHHHHHHTTT-EEEEE--SSS-HHHHHHHHHHHHHHHHHHTTT-----HHHHHHHHHHHHHHHHHHHHHHHHTT-----------------------------------------

Sequence (292 aa):
MKPEAQRSKLCVSCYQFPRRACCEAAARTVIMATKSSQGGSELRIVILGNDEENKVVKSVLNCENLTGEKVGLCTLHQSERGGRKISVVEAPGWDRLRPDRIKEEIIRSVSLCPPGPHALLLVIPVKTPSEEPSVGEMNASEMHMRLLSERVWKHTIVLFACDDGVDQQTIQKHIHSAEKILEECGRRFHVLQKSTCESPSQIHELLLKKIDSLVEENHRDFFKPQAYYELIEQKTEASKTVTELRKRHGSLDNPPNFIKDTGDSKKKESVETPKHRPSEDMTKMPWTSNSL

Mean predicted aligned error: 15.88 Å